Protein AF-A0A022PRY4-F1 (afdb_monomer)

Secondary structure (DSSP, 8-state):
----PPP----------THHHHHHHHHHHHHHHHHHH--PPP---SSPPP-TT----S-EEEEEEEEEEEESEEEEEESS-HHHHHHHTTT-SEEEEEEEEEEEEESS-TTS--EEEEEEEETTSSSHHHHEEEEEEEESTTS-EEEEE---EEEETT-TTHHHHEEEEEEEE-----TT-EEEEEEEEEEEEEE--

Nearest PDB structures (foldseek):
  3j7n-assembly1_B  TM=5.227E-01  e=9.762E-07  Brome mosaic virus
  1cwp-assembly1_B  TM=5.227E-01  e=7.964E-06  Cowpea chlorotic mottle virus
  1za7-assembly1_B  TM=5.419E-01  e=1.540E-05  Cowpea chlorotic mottle virus
  5mm2-assembly1_C  TM=5.158E-01  e=4.533E-05  Drosophila melanogaster Nora virus
  1js9-assembly1_C  TM=4.318E-01  e=1.958E-05  Brome mosaic virus

InterPro domains:
  IPR028919 Viral movement protein [PF01107] (48-196)
  IPR051596 Caulimoviridae Movement [PTHR47599] (15-197)

Organism: Erythranthe guttata (NCBI:txid4155)

Structure (mmCIF, N/CA/C/O backbone):
data_AF-A0A022PRY4-F1
#
_entry.id   AF-A0A022PRY4-F1
#
loop_
_atom_site.group_PDB
_atom_site.id
_atom_site.type_symbol
_atom_site.label_atom_id
_atom_site.label_alt_id
_atom_site.label_comp_id
_atom_site.label_asym_id
_atom_site.label_entity_id
_atom_site.label_seq_id
_atom_site.pdbx_PDB_ins_code
_atom_site.Cartn_x
_atom_site.Cartn_y
_atom_site.Cartn_z
_atom_site.occupancy
_atom_site.B_iso_or_equiv
_atom_site.auth_seq_id
_atom_site.auth_comp_id
_atom_site.auth_asym_id
_atom_site.auth_atom_id
_atom_site.pdbx_PDB_model_num
ATOM 1 N N . MET A 1 1 ? 38.917 -10.276 -76.827 1.00 34.19 1 MET A N 1
ATOM 2 C CA . MET A 1 1 ? 38.718 -8.895 -76.343 1.00 34.19 1 MET A CA 1
ATOM 3 C C . MET A 1 1 ? 37.401 -8.381 -76.909 1.00 34.19 1 MET A C 1
ATOM 5 O O . MET A 1 1 ? 37.112 -8.727 -78.042 1.00 34.19 1 MET A O 1
ATOM 9 N N . GLU A 1 2 ? 36.657 -7.617 -76.097 1.00 33.03 2 GLU A N 1
ATOM 10 C CA . GLU A 1 2 ? 35.440 -6.821 -76.409 1.00 33.03 2 GLU A CA 1
ATOM 11 C C . GLU A 1 2 ? 34.135 -7.605 -76.673 1.00 33.03 2 GLU A C 1
ATOM 13 O O . GLU A 1 2 ? 33.994 -8.314 -77.658 1.00 33.03 2 GLU A O 1
ATOM 18 N N . ARG A 1 3 ? 33.220 -7.723 -75.691 1.00 32.34 3 ARG A N 1
ATOM 19 C CA . ARG A 1 3 ? 32.153 -6.772 -75.272 1.00 32.34 3 ARG A CA 1
ATOM 20 C C . ARG A 1 3 ? 31.280 -6.281 -76.434 1.00 32.34 3 ARG A C 1
ATOM 22 O O . ARG A 1 3 ? 31.752 -5.496 -77.231 1.00 32.34 3 ARG A O 1
ATOM 29 N N . ILE A 1 4 ? 29.983 -6.612 -76.395 1.00 34.97 4 ILE A N 1
ATOM 30 C CA . ILE A 1 4 ? 28.870 -5.640 -76.381 1.00 34.97 4 ILE A CA 1
ATOM 31 C C . ILE A 1 4 ? 27.654 -6.305 -75.718 1.00 34.97 4 ILE A C 1
ATOM 33 O O . ILE A 1 4 ? 27.017 -7.221 -76.233 1.00 34.97 4 ILE A O 1
ATOM 37 N N . SER A 1 5 ? 27.372 -5.813 -74.519 1.00 33.38 5 SER A N 1
ATOM 38 C CA . SER A 1 5 ? 26.158 -5.983 -73.734 1.00 33.38 5 SER A CA 1
ATOM 39 C C . SER A 1 5 ? 25.005 -5.193 -74.357 1.00 33.38 5 SER A C 1
ATOM 41 O O . SER A 1 5 ? 25.147 -3.988 -74.567 1.00 33.38 5 SER A O 1
ATOM 43 N N . ARG A 1 6 ? 23.843 -5.820 -74.578 1.00 33.53 6 ARG A N 1
ATOM 44 C CA . ARG A 1 6 ? 22.580 -5.091 -74.774 1.00 33.53 6 ARG A CA 1
ATOM 45 C C . ARG A 1 6 ? 21.792 -5.083 -73.470 1.00 33.53 6 ARG A C 1
ATOM 47 O O . ARG A 1 6 ? 21.452 -6.120 -72.912 1.00 33.53 6 ARG A O 1
ATOM 54 N N . SER A 1 7 ? 21.582 -3.867 -72.989 1.00 34.69 7 SER A N 1
ATOM 55 C CA . SER A 1 7 ? 20.901 -3.487 -71.763 1.00 34.69 7 SER A CA 1
ATOM 56 C C . SER A 1 7 ? 19.412 -3.830 -71.798 1.00 34.69 7 SER A C 1
ATOM 58 O O . SER A 1 7 ? 18.682 -3.311 -72.642 1.00 34.69 7 SER A O 1
ATOM 60 N N . LEU A 1 8 ? 18.943 -4.598 -70.817 1.00 33.91 8 LEU A N 1
ATOM 61 C CA . LEU A 1 8 ? 17.550 -4.546 -70.377 1.00 33.91 8 LEU A CA 1
ATOM 62 C C . LEU A 1 8 ? 17.483 -3.591 -69.188 1.00 33.91 8 LEU A C 1
ATOM 64 O O . LEU A 1 8 ? 17.749 -3.948 -68.042 1.00 33.91 8 LEU A O 1
ATOM 68 N N . SER A 1 9 ? 17.173 -2.334 -69.483 1.00 39.12 9 SER A N 1
ATOM 69 C CA . SER A 1 9 ? 16.788 -1.358 -68.477 1.00 39.12 9 SER A CA 1
ATOM 70 C C . SER A 1 9 ? 15.349 -1.631 -68.050 1.00 39.12 9 SER A C 1
ATOM 72 O O . SER A 1 9 ? 14.421 -1.156 -68.692 1.00 39.12 9 SER A O 1
ATOM 74 N N . ASN A 1 10 ? 15.163 -2.339 -66.940 1.00 32.88 10 ASN A N 1
ATOM 75 C CA . ASN A 1 10 ? 13.966 -2.183 -66.121 1.00 32.88 10 ASN A CA 1
ATOM 76 C C . ASN A 1 10 ? 14.411 -1.864 -64.697 1.00 32.88 10 ASN A C 1
ATOM 78 O O . ASN A 1 10 ? 14.698 -2.738 -63.883 1.00 32.88 10 ASN A O 1
ATOM 82 N N . ARG A 1 11 ? 14.506 -0.557 -64.422 1.00 31.98 11 ARG A N 1
ATOM 83 C CA . ARG A 1 11 ? 14.599 -0.016 -63.066 1.00 31.98 11 ARG A CA 1
ATOM 84 C C . ARG A 1 11 ? 13.273 -0.303 -62.364 1.00 31.98 11 ARG A C 1
ATOM 86 O O . ARG A 1 11 ? 12.367 0.523 -62.390 1.00 31.98 11 ARG A O 1
ATOM 93 N N . TYR A 1 12 ? 13.184 -1.448 -61.698 1.00 30.05 12 TYR A N 1
ATOM 94 C CA . TYR A 1 12 ? 12.312 -1.573 -60.540 1.00 30.05 12 TYR A CA 1
ATOM 95 C C . TYR A 1 12 ? 12.866 -0.632 -59.468 1.00 30.05 12 TYR A C 1
ATOM 97 O O . TYR A 1 12 ? 13.790 -0.969 -58.731 1.00 30.05 12 TYR A O 1
ATOM 105 N N . LYS A 1 13 ? 12.340 0.597 -59.417 1.00 32.78 13 LYS A N 1
ATOM 106 C CA . LYS A 1 13 ? 12.413 1.407 -58.202 1.00 32.78 13 LYS A CA 1
ATOM 107 C C . LYS A 1 13 ? 11.575 0.671 -57.164 1.00 32.78 13 LYS A C 1
ATOM 109 O O . LYS A 1 13 ? 10.355 0.799 -57.143 1.00 32.78 13 LYS A O 1
ATOM 114 N N . ALA A 1 14 ? 12.235 -0.132 -56.339 1.00 35.38 14 ALA A N 1
ATOM 115 C CA . ALA A 1 14 ? 11.672 -0.540 -55.070 1.00 35.38 14 ALA A CA 1
ATOM 116 C C . ALA A 1 14 ? 11.430 0.746 -54.272 1.00 35.38 14 ALA A C 1
ATOM 118 O O . ALA A 1 14 ? 12.365 1.360 -53.760 1.00 35.38 14 ALA A O 1
ATOM 119 N N . ASN A 1 15 ? 10.173 1.185 -54.218 1.00 37.53 15 ASN A N 1
ATOM 120 C CA . ASN A 1 15 ? 9.715 2.085 -53.175 1.00 37.53 15 ASN A CA 1
ATOM 121 C C . ASN A 1 15 ? 9.838 1.300 -51.867 1.00 37.53 15 ASN A C 1
ATOM 123 O O . ASN A 1 15 ? 8.897 0.626 -51.453 1.00 37.53 15 ASN A O 1
ATOM 127 N N . HIS A 1 16 ? 11.027 1.325 -51.262 1.00 40.22 16 HIS A N 1
ATOM 128 C CA . HIS A 1 16 ? 11.218 0.859 -49.900 1.00 40.22 16 HIS A CA 1
ATOM 129 C C . HIS A 1 16 ? 10.391 1.785 -49.016 1.00 40.22 16 HIS A C 1
ATOM 131 O O . HIS A 1 16 ? 10.710 2.947 -48.783 1.00 40.22 16 HIS A O 1
ATOM 137 N N . THR A 1 17 ? 9.231 1.272 -48.646 1.00 44.53 17 THR A N 1
ATOM 138 C CA . THR A 1 17 ? 8.220 1.942 -47.855 1.00 44.53 17 THR A CA 1
ATOM 139 C C . THR A 1 17 ? 8.790 2.329 -46.493 1.00 44.53 17 THR A C 1
ATOM 141 O O . THR A 1 17 ? 9.170 1.441 -45.731 1.00 44.53 17 THR A O 1
ATOM 144 N N . ASN A 1 18 ? 8.679 3.608 -46.122 1.00 51.81 18 ASN A N 1
ATOM 145 C CA 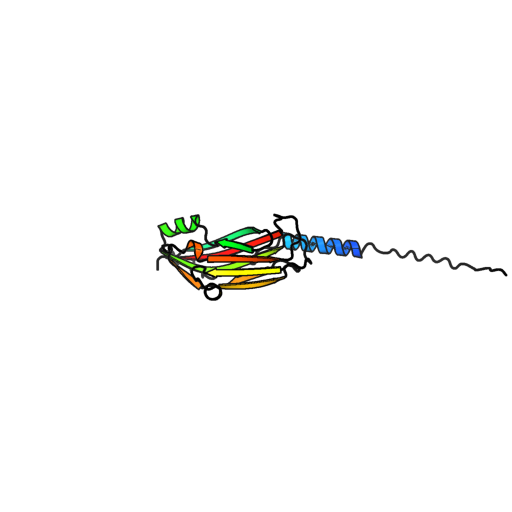. ASN A 1 18 ? 8.700 4.118 -44.735 1.00 51.81 18 ASN A CA 1
ATOM 146 C C . ASN A 1 18 ? 7.557 3.538 -43.859 1.00 51.81 18 ASN A C 1
ATOM 148 O O . ASN A 1 18 ? 7.153 4.122 -42.858 1.00 51.81 18 ASN A O 1
ATOM 152 N N . SER A 1 19 ? 6.980 2.392 -44.233 1.00 54.41 19 SER A N 1
ATOM 153 C CA . SER A 1 19 ? 5.846 1.788 -43.540 1.00 54.41 19 SER A CA 1
ATOM 154 C 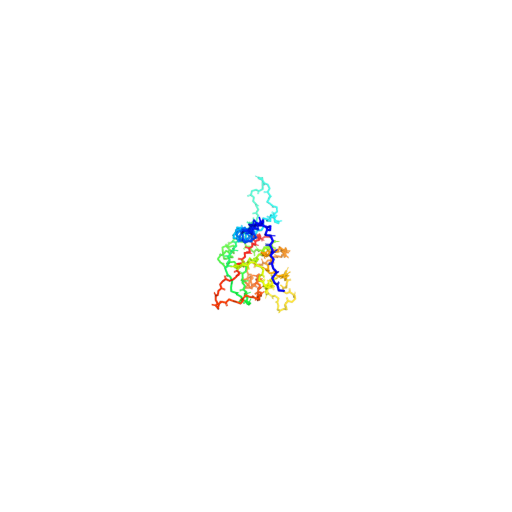C . SER A 1 19 ? 6.242 1.214 -42.184 1.00 54.41 19 SER A C 1
ATOM 156 O O . SER A 1 19 ? 5.395 1.216 -41.299 1.00 54.41 19 SER A O 1
ATOM 158 N N . SER A 1 20 ? 7.452 0.677 -42.027 1.00 55.31 20 SER A N 1
ATOM 159 C CA . SER A 1 20 ? 7.906 0.054 -40.777 1.00 55.31 20 SER A CA 1
ATOM 160 C C . SER A 1 20 ? 8.169 1.102 -39.702 1.00 55.31 20 SER A C 1
ATOM 162 O O . SER A 1 20 ? 7.577 1.012 -38.633 1.00 55.31 20 SER A O 1
ATOM 164 N N . SER A 1 21 ? 8.929 2.153 -40.023 1.00 60.56 21 SER A N 1
ATOM 165 C CA . SER A 1 21 ? 9.187 3.262 -39.095 1.00 60.56 21 SER A CA 1
ATOM 166 C C . SER A 1 21 ? 7.898 3.965 -38.666 1.00 60.56 21 SER A C 1
ATOM 168 O O . SER A 1 21 ? 7.702 4.215 -37.484 1.00 60.56 21 SER A O 1
ATOM 170 N N . ASN A 1 22 ? 6.964 4.201 -39.595 1.00 64.94 22 ASN A N 1
ATOM 171 C CA . ASN A 1 22 ? 5.673 4.799 -39.245 1.00 64.94 22 ASN A CA 1
ATOM 172 C C . ASN A 1 22 ? 4.821 3.871 -38.362 1.00 64.94 22 ASN A C 1
ATOM 174 O O . ASN A 1 22 ? 4.145 4.349 -37.461 1.00 64.94 22 ASN A O 1
ATOM 178 N N . LYS A 1 23 ? 4.851 2.549 -38.586 1.00 64.50 23 LYS A N 1
ATOM 179 C CA . LYS A 1 23 ? 4.126 1.580 -37.745 1.00 64.50 23 LYS A CA 1
ATOM 180 C C . LYS A 1 23 ? 4.695 1.516 -36.329 1.00 64.50 23 LYS A C 1
ATOM 182 O O . LYS A 1 23 ? 3.915 1.510 -35.386 1.00 64.50 23 LYS A O 1
ATOM 187 N N . GLU A 1 24 ? 6.018 1.490 -36.180 1.00 66.31 24 GLU A N 1
ATOM 188 C CA . GLU A 1 24 ? 6.683 1.493 -34.869 1.00 66.31 24 GLU A CA 1
ATOM 189 C C . GLU A 1 24 ? 6.362 2.765 -34.076 1.00 66.31 24 GLU A C 1
ATOM 191 O O . GLU A 1 24 ? 5.973 2.662 -32.914 1.00 66.31 24 GLU A O 1
ATOM 196 N N . ILE A 1 25 ? 6.421 3.937 -34.721 1.00 68.31 25 ILE A N 1
ATOM 197 C CA . ILE A 1 25 ? 6.070 5.228 -34.106 1.00 68.31 25 ILE A CA 1
ATOM 198 C C . ILE A 1 25 ? 4.609 5.227 -33.627 1.00 68.31 25 ILE A C 1
ATOM 200 O O . ILE A 1 25 ? 4.345 5.514 -32.461 1.00 68.31 25 ILE A O 1
ATOM 204 N N . ILE A 1 26 ? 3.665 4.807 -34.477 1.00 65.00 26 ILE A N 1
ATOM 205 C CA . ILE A 1 26 ? 2.236 4.742 -34.124 1.00 65.00 26 ILE A CA 1
ATOM 206 C C . ILE A 1 26 ? 1.986 3.769 -32.958 1.00 65.00 26 ILE A C 1
ATOM 208 O O . ILE A 1 26 ? 1.164 4.040 -32.085 1.00 65.00 26 ILE A O 1
ATOM 212 N N . ILE A 1 27 ? 2.682 2.626 -32.922 1.00 65.19 27 ILE A N 1
ATOM 213 C CA . ILE A 1 27 ? 2.568 1.662 -31.818 1.00 65.19 27 ILE A CA 1
ATOM 214 C C . ILE A 1 27 ? 3.100 2.277 -30.520 1.00 65.19 27 ILE A C 1
ATOM 216 O O . ILE A 1 27 ? 2.420 2.180 -29.500 1.00 65.19 27 ILE A O 1
ATOM 220 N N . SER A 1 28 ? 4.260 2.943 -30.553 1.00 66.69 28 SER A N 1
ATOM 221 C CA . SER A 1 28 ? 4.807 3.613 -29.368 1.00 66.69 28 SER A CA 1
ATOM 222 C C . SER A 1 28 ? 3.896 4.723 -28.847 1.00 66.69 28 SER A C 1
ATOM 224 O O . SER A 1 28 ? 3.587 4.736 -27.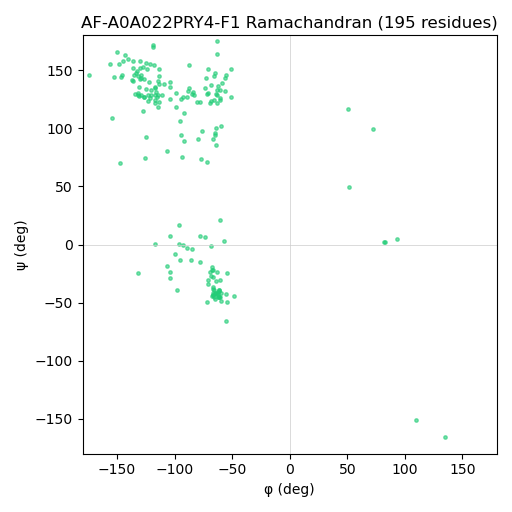660 1.00 66.69 28 SER A O 1
ATOM 226 N N . GLU A 1 29 ? 3.362 5.575 -29.725 1.00 64.88 29 GLU A N 1
ATOM 227 C CA . GLU A 1 29 ? 2.435 6.643 -29.336 1.00 64.88 29 GLU A CA 1
ATOM 228 C C . GLU A 1 29 ? 1.150 6.079 -28.712 1.00 64.88 29 GLU A C 1
ATOM 230 O O . GLU A 1 29 ? 0.655 6.590 -27.707 1.00 64.88 29 GLU A O 1
ATOM 235 N N . ASN A 1 30 ? 0.610 4.987 -29.262 1.00 67.44 30 ASN A N 1
ATOM 236 C CA . ASN A 1 30 ? -0.568 4.325 -28.701 1.00 67.44 30 ASN A CA 1
ATOM 237 C C . ASN A 1 30 ? -0.290 3.688 -27.331 1.00 67.44 30 ASN A C 1
ATOM 239 O O . ASN A 1 30 ? -1.149 3.740 -26.445 1.00 67.44 30 ASN A O 1
ATOM 243 N N . ILE A 1 31 ? 0.894 3.101 -27.140 1.00 70.94 31 ILE A N 1
ATOM 244 C CA . ILE A 1 31 ? 1.330 2.538 -25.857 1.00 70.94 31 ILE A CA 1
ATOM 245 C C . ILE A 1 31 ? 1.470 3.646 -24.810 1.00 70.94 31 ILE A C 1
ATOM 247 O O . ILE A 1 31 ? 0.918 3.518 -23.716 1.00 70.94 31 ILE A O 1
ATOM 251 N N . ASP A 1 32 ? 2.127 4.751 -25.160 1.00 73.88 32 ASP A N 1
ATOM 252 C CA . ASP A 1 32 ? 2.337 5.888 -24.263 1.00 73.88 32 ASP A CA 1
ATOM 253 C C . ASP A 1 32 ? 1.000 6.533 -23.868 1.00 73.88 32 ASP A C 1
ATOM 255 O O . ASP A 1 32 ? 0.744 6.775 -22.686 1.00 73.88 32 ASP A O 1
ATOM 259 N N . ASN A 1 33 ? 0.080 6.696 -24.826 1.00 74.56 33 ASN A N 1
ATOM 260 C CA . ASN A 1 33 ? -1.284 7.161 -24.560 1.00 74.56 33 ASN A CA 1
ATOM 261 C C . ASN A 1 33 ? -2.055 6.205 -23.634 1.00 74.56 33 ASN A C 1
ATOM 263 O O . ASN A 1 33 ? -2.792 6.649 -22.749 1.00 74.56 33 ASN A O 1
ATOM 267 N N . THR A 1 34 ? -1.898 4.891 -23.810 1.00 76.00 34 THR A N 1
ATOM 268 C CA . THR A 1 34 ? -2.546 3.885 -22.953 1.00 76.00 34 THR A CA 1
ATOM 269 C C . THR A 1 34 ? -1.992 3.942 -21.530 1.00 76.00 34 THR A C 1
ATOM 271 O O . THR A 1 34 ? -2.756 3.937 -20.565 1.00 76.00 34 THR A O 1
ATOM 274 N N . LEU A 1 35 ? -0.672 4.067 -21.388 1.00 82.00 35 LEU A N 1
ATOM 275 C CA . LEU A 1 35 ? 0.013 4.187 -20.105 1.00 82.00 35 LEU A CA 1
ATOM 276 C C . LEU A 1 35 ? -0.376 5.479 -19.376 1.00 82.00 35 LEU A C 1
ATOM 278 O O . LEU A 1 35 ? -0.637 5.472 -18.169 1.00 82.00 35 LEU A O 1
ATOM 282 N N . GLN A 1 36 ? -0.469 6.596 -20.098 1.00 81.31 36 GLN A N 1
ATOM 283 C CA . GLN A 1 36 ? -0.857 7.884 -19.533 1.00 81.31 36 GLN A CA 1
ATOM 284 C C . GLN A 1 36 ? -2.293 7.856 -18.999 1.00 81.31 36 GLN A C 1
ATOM 286 O O . GLN A 1 36 ? -2.530 8.318 -17.882 1.00 81.31 36 GLN A O 1
ATOM 291 N N . ASN A 1 37 ? -3.213 7.234 -19.742 1.00 86.00 37 ASN A N 1
ATOM 292 C CA . ASN A 1 37 ? -4.629 7.125 -19.387 1.00 86.00 37 ASN A CA 1
ATOM 293 C C . ASN A 1 37 ? -4.962 5.952 -18.453 1.00 86.00 37 ASN A C 1
ATOM 295 O O . ASN A 1 37 ? -6.117 5.816 -18.040 1.00 86.00 37 ASN A O 1
ATOM 299 N N . TRP A 1 38 ? -3.982 5.109 -18.113 1.00 90.25 38 TRP A N 1
ATOM 300 C CA . TRP A 1 38 ? -4.201 3.976 -17.223 1.00 90.25 38 TRP A CA 1
ATOM 301 C C . TRP A 1 38 ? -4.678 4.440 -15.844 1.00 90.25 38 TRP A C 1
ATOM 303 O O . TRP A 1 38 ? -4.101 5.343 -15.231 1.00 90.25 38 TRP A O 1
ATOM 313 N N . LYS A 1 39 ? -5.725 3.781 -15.346 1.00 90.00 39 LYS A N 1
ATOM 314 C CA . LYS A 1 39 ? -6.305 4.003 -14.022 1.00 90.00 39 LYS A CA 1
ATOM 315 C C . LYS A 1 39 ? -6.404 2.682 -13.285 1.00 90.00 39 LYS A C 1
ATOM 317 O O . LYS A 1 39 ? -6.591 1.633 -13.901 1.00 90.00 39 LYS A O 1
ATOM 322 N N . LEU A 1 40 ? -6.361 2.762 -11.960 1.00 90.94 40 LEU A N 1
ATOM 323 C CA . LEU A 1 40 ? -6.584 1.600 -11.117 1.00 90.94 40 LEU A CA 1
ATOM 324 C C . LEU A 1 40 ? -7.999 1.043 -11.372 1.00 90.94 40 LEU A C 1
ATOM 326 O O . LEU A 1 40 ? -8.974 1.798 -11.239 1.00 90.94 40 LEU A O 1
ATOM 330 N N . PRO A 1 41 ? -8.142 -0.249 -11.724 1.00 90.56 41 PRO A N 1
ATOM 331 C CA . PRO A 1 41 ? -9.437 -0.812 -12.088 1.00 90.56 41 PRO A CA 1
ATOM 332 C C . PRO A 1 41 ? -10.508 -0.611 -11.016 1.00 90.56 41 PRO A C 1
ATOM 334 O O . PRO A 1 41 ? -10.235 -0.610 -9.811 1.00 90.56 41 PRO A O 1
ATOM 337 N N . SER A 1 42 ? -11.753 -0.423 -11.453 1.00 84.38 42 SER A N 1
ATOM 338 C CA . SER A 1 42 ? -12.891 -0.289 -10.545 1.00 84.38 42 SER A CA 1
ATOM 339 C C . SER A 1 42 ? -13.093 -1.583 -9.761 1.00 84.38 42 SER A C 1
ATOM 341 O O . SER A 1 42 ? -13.193 -2.656 -10.355 1.00 84.38 42 SER A O 1
ATOM 343 N N . SER A 1 43 ? -13.201 -1.482 -8.441 1.00 74.69 43 SER A N 1
ATOM 344 C CA . SER A 1 43 ? -13.601 -2.591 -7.577 1.00 74.69 43 SER A CA 1
ATOM 345 C C . SER A 1 43 ? -15.040 -2.419 -7.119 1.00 74.69 43 SER A C 1
ATOM 347 O O . SER A 1 43 ? -15.479 -1.320 -6.773 1.00 74.69 43 SER A O 1
ATOM 349 N N . SER A 1 44 ? -15.785 -3.524 -7.085 1.00 72.44 44 SER A N 1
ATOM 350 C CA . SER A 1 44 ? -17.037 -3.572 -6.339 1.00 72.44 44 SER A CA 1
ATOM 351 C C . SER A 1 44 ? -16.737 -3.364 -4.856 1.00 72.44 44 SER A C 1
ATOM 353 O O . SER A 1 44 ? -15.838 -4.007 -4.313 1.00 72.44 44 SER A O 1
ATOM 355 N N . SER A 1 45 ? -17.500 -2.489 -4.202 1.00 73.56 45 SER A N 1
ATOM 356 C CA . SER A 1 45 ? -17.410 -2.279 -2.756 1.00 73.56 45 SER A CA 1
ATOM 357 C C . SER A 1 45 ? -17.504 -3.613 -2.008 1.00 73.56 45 SER A C 1
ATOM 359 O O . SER A 1 45 ? -18.472 -4.350 -2.191 1.00 73.56 45 SER A O 1
ATOM 361 N N . VAL A 1 46 ? -16.541 -3.899 -1.127 1.00 80.81 46 VAL A N 1
ATOM 362 C CA . VAL A 1 46 ? -16.571 -5.107 -0.276 1.00 80.81 46 VAL A CA 1
ATOM 363 C C . VAL A 1 46 ? -17.695 -5.023 0.752 1.00 80.81 46 VAL A C 1
ATOM 365 O O . VAL A 1 46 ? -18.261 -6.028 1.179 1.00 80.81 46 VAL A O 1
ATOM 368 N N . TYR A 1 47 ? -18.074 -3.803 1.120 1.00 77.12 47 TYR A N 1
ATOM 369 C CA . TYR A 1 47 ? -19.221 -3.558 1.974 1.00 77.12 47 TYR A CA 1
ATOM 370 C C . TYR A 1 47 ? -20.478 -3.395 1.127 1.00 77.12 47 TYR A C 1
ATOM 372 O O . TYR A 1 47 ? -20.537 -2.542 0.237 1.00 77.12 47 TYR A O 1
ATOM 380 N N . LYS A 1 48 ? -21.519 -4.164 1.440 1.00 70.44 48 LYS A N 1
ATOM 381 C CA . LYS A 1 48 ? -22.846 -3.921 0.876 1.00 70.44 48 LYS A CA 1
ATOM 382 C C . LYS A 1 48 ? -23.390 -2.623 1.473 1.00 70.44 48 LYS A C 1
ATOM 384 O O . LYS A 1 48 ? -23.488 -2.499 2.695 1.00 70.44 48 LYS A O 1
ATOM 389 N N . GLN A 1 49 ? -23.720 -1.655 0.621 1.00 60.81 49 GLN A N 1
ATOM 390 C CA . GLN A 1 49 ? -24.557 -0.541 1.052 1.00 60.81 49 GLN A CA 1
ATOM 391 C C . GLN A 1 49 ? -25.949 -1.104 1.325 1.00 60.81 49 GLN A C 1
ATOM 393 O O . GLN A 1 49 ? -26.536 -1.777 0.477 1.00 60.81 49 GLN A O 1
ATOM 398 N N . LYS A 1 50 ? -26.435 -0.891 2.543 1.00 55.66 50 LYS A N 1
ATOM 399 C CA . LYS A 1 50 ? -27.807 -1.212 2.913 1.00 55.66 50 LYS A CA 1
ATOM 400 C C . LYS A 1 50 ? -28.746 -0.261 2.160 1.00 55.66 50 LYS A C 1
ATOM 402 O O . LYS A 1 50 ? -28.410 0.906 1.975 1.00 55.66 50 LYS A O 1
ATOM 407 N N . GLY A 1 51 ? -29.851 -0.793 1.632 1.00 50.66 51 GLY A N 1
ATOM 408 C CA . GLY A 1 51 ? -30.760 -0.070 0.736 1.00 50.66 51 GLY A CA 1
ATOM 409 C C . GLY A 1 51 ? -31.432 1.145 1.387 1.00 50.66 51 GLY A C 1
ATOM 410 O O . GLY A 1 51 ? -31.304 1.374 2.588 1.00 50.66 51 GLY A O 1
ATOM 411 N N . THR A 1 52 ? -32.198 1.894 0.590 1.00 51.44 52 THR A N 1
ATOM 412 C CA . THR A 1 52 ? -32.796 3.219 0.871 1.00 51.44 52 THR A CA 1
ATOM 413 C C . THR A 1 52 ? -33.707 3.318 2.113 1.00 51.44 52 THR A C 1
ATOM 415 O O . THR A 1 52 ? -34.265 4.378 2.365 1.00 51.44 52 THR A O 1
ATOM 418 N N . PHE A 1 53 ? -33.865 2.249 2.900 1.00 49.16 53 PHE A N 1
ATOM 419 C CA . PHE A 1 53 ? -34.731 2.184 4.083 1.00 49.16 53 PHE A CA 1
ATOM 420 C C . PHE A 1 53 ? -33.998 1.930 5.417 1.00 49.16 53 PHE A C 1
ATOM 422 O O . PHE A 1 53 ? -34.651 1.901 6.456 1.00 49.16 53 PHE A O 1
ATOM 429 N N . GLU A 1 54 ? -32.667 1.800 5.451 1.00 48.00 54 GLU A N 1
ATOM 430 C CA . GLU A 1 54 ? -31.911 1.619 6.707 1.00 48.00 54 GLU A CA 1
ATOM 431 C C . GLU A 1 54 ? -31.139 2.896 7.083 1.00 48.00 54 GLU A C 1
ATOM 433 O O . GLU A 1 54 ? -29.945 3.038 6.833 1.00 48.00 54 GLU A O 1
ATOM 438 N N . PHE A 1 55 ? -31.846 3.855 7.688 1.00 49.19 55 PHE A N 1
ATOM 439 C CA . PHE A 1 55 ? -31.364 5.223 7.931 1.00 49.19 55 PHE A CA 1
ATOM 440 C C . PHE A 1 55 ? -30.387 5.420 9.107 1.00 49.19 55 PHE A C 1
ATOM 442 O O . PHE A 1 55 ? -30.035 6.559 9.411 1.00 49.19 55 PHE A O 1
ATOM 449 N N . THR A 1 56 ? -29.891 4.370 9.765 1.00 55.06 56 THR A N 1
ATOM 450 C CA . THR A 1 56 ? -28.944 4.526 10.887 1.00 55.06 56 THR A CA 1
ATOM 451 C C . THR A 1 56 ? -27.950 3.367 10.969 1.00 55.06 56 THR A C 1
ATOM 453 O O . THR A 1 56 ? -28.021 2.547 11.884 1.00 55.06 56 THR A O 1
ATOM 456 N N . SER A 1 57 ? -27.007 3.261 10.027 1.00 59.69 57 SER A N 1
ATOM 457 C CA . SER A 1 57 ? -25.839 2.408 10.269 1.00 59.69 57 SER A CA 1
ATOM 458 C C . SER A 1 57 ? -24.940 3.064 11.323 1.00 59.69 57 SER A C 1
ATOM 460 O O . SER A 1 57 ? -24.584 4.239 11.226 1.00 59.69 57 SER A O 1
ATOM 462 N N . ASP A 1 58 ? -24.544 2.294 12.332 1.00 77.44 58 ASP A N 1
ATOM 463 C CA . ASP A 1 58 ? -23.547 2.661 13.347 1.00 77.44 58 ASP A CA 1
ATOM 464 C C . ASP A 1 58 ? -22.125 2.773 12.766 1.00 77.44 58 ASP A C 1
ATOM 466 O O . ASP A 1 58 ? -21.181 3.136 13.472 1.00 77.44 58 ASP A O 1
ATOM 470 N N . TYR A 1 59 ? -21.986 2.497 11.466 1.00 82.44 59 TYR A N 1
ATOM 471 C CA . TYR A 1 59 ? -20.749 2.562 10.715 1.00 82.44 59 TYR A CA 1
ATOM 472 C C . TYR A 1 59 ? -20.829 3.471 9.482 1.00 82.44 59 TYR A C 1
ATOM 474 O O . TYR A 1 59 ? -21.896 3.684 8.901 1.00 82.44 59 TYR A O 1
ATOM 482 N N . ILE A 1 60 ? -19.667 3.969 9.051 1.00 88.62 60 ILE A N 1
ATOM 483 C CA . ILE A 1 60 ? -19.479 4.682 7.779 1.00 88.62 60 ILE A CA 1
ATOM 484 C C . ILE A 1 60 ? -18.453 3.932 6.937 1.00 88.62 60 ILE A C 1
ATOM 486 O O . ILE A 1 60 ? -17.376 3.599 7.427 1.00 88.62 60 ILE A O 1
ATOM 490 N N . ILE A 1 61 ? -18.766 3.717 5.658 1.00 89.75 61 ILE A N 1
ATOM 491 C CA . ILE A 1 61 ? -17.821 3.198 4.665 1.00 89.75 61 ILE A CA 1
ATOM 492 C C . ILE A 1 61 ? -17.071 4.377 4.042 1.00 89.75 61 ILE A C 1
ATOM 494 O O . ILE A 1 61 ? -17.679 5.368 3.632 1.00 89.75 61 ILE A O 1
ATOM 498 N N . LYS A 1 62 ? -15.749 4.267 3.954 1.00 90.75 62 LYS A N 1
ATOM 499 C CA . LYS A 1 62 ? -14.875 5.234 3.296 1.00 90.75 62 LYS A CA 1
ATOM 500 C C . LYS A 1 62 ? -13.998 4.533 2.270 1.00 90.75 62 LYS A C 1
ATOM 502 O O . LYS A 1 62 ? -13.502 3.433 2.510 1.00 90.75 62 LYS A O 1
ATOM 507 N N . THR A 1 63 ? -13.790 5.229 1.161 1.00 92.06 63 THR A N 1
ATOM 508 C CA . THR A 1 63 ? -12.822 4.875 0.129 1.00 92.06 63 THR A CA 1
ATOM 509 C C . THR A 1 63 ? -11.853 6.040 -0.007 1.00 92.06 63 THR A C 1
ATOM 511 O O . THR A 1 63 ? -12.294 7.176 -0.177 1.00 92.06 63 THR A O 1
ATOM 514 N N . VAL A 1 64 ? -10.558 5.764 0.103 1.00 92.31 64 VAL A N 1
ATOM 515 C CA . VAL A 1 64 ? -9.475 6.728 -0.136 1.00 92.31 64 VAL A CA 1
ATOM 516 C C . VAL A 1 64 ? -8.677 6.216 -1.320 1.00 92.31 64 VAL A C 1
ATOM 518 O O . VAL A 1 64 ? -8.337 5.036 -1.343 1.00 92.31 64 VAL A O 1
ATOM 521 N N . GLU A 1 65 ? -8.414 7.080 -2.294 1.00 94.62 65 GLU A N 1
ATOM 522 C CA . GLU A 1 65 ? -7.569 6.787 -3.447 1.00 94.62 65 GLU A CA 1
ATOM 523 C C . GLU A 1 65 ? -6.536 7.899 -3.586 1.00 94.62 65 GLU A C 1
ATOM 525 O O . GLU A 1 65 ? -6.897 9.076 -3.577 1.00 94.62 65 GLU A O 1
ATOM 530 N N . GLU A 1 66 ? -5.268 7.523 -3.693 1.00 93.62 66 GLU A N 1
ATOM 531 C CA . GLU A 1 66 ? -4.161 8.459 -3.858 1.00 93.62 66 GLU A CA 1
ATOM 532 C C . GLU A 1 66 ? -3.199 7.954 -4.931 1.00 93.62 66 GLU A C 1
ATOM 534 O O . GLU A 1 66 ? -3.061 6.748 -5.161 1.00 93.62 66 GLU A O 1
ATOM 539 N N . ALA A 1 67 ? -2.528 8.903 -5.577 1.00 94.00 67 ALA A N 1
ATOM 540 C CA . ALA A 1 67 ? -1.482 8.654 -6.548 1.00 94.00 67 ALA A CA 1
ATOM 541 C C . ALA A 1 67 ? -0.266 9.513 -6.204 1.00 94.00 67 ALA A C 1
ATOM 543 O O . ALA A 1 67 ? -0.417 10.697 -5.902 1.00 94.00 67 ALA A O 1
ATOM 544 N N . MET A 1 68 ? 0.927 8.929 -6.255 1.00 94.19 68 MET A N 1
ATOM 545 C CA . MET A 1 68 ? 2.170 9.644 -5.981 1.00 94.19 68 MET A CA 1
ATOM 546 C C . MET A 1 68 ? 3.328 9.105 -6.824 1.00 94.19 68 MET A C 1
ATOM 548 O O . MET A 1 68 ? 3.388 7.898 -7.083 1.00 94.19 68 MET A O 1
ATOM 552 N N . PRO A 1 69 ? 4.242 9.980 -7.262 1.00 95.06 69 PRO A N 1
ATOM 553 C CA . PRO A 1 69 ? 5.468 9.555 -7.911 1.00 95.06 69 PRO A CA 1
ATOM 554 C C . PRO A 1 69 ? 6.427 8.895 -6.914 1.00 95.06 69 PRO A C 1
ATOM 556 O O . PRO A 1 69 ? 6.433 9.218 -5.727 1.00 95.06 69 PRO A O 1
ATOM 559 N N . LEU A 1 70 ? 7.246 7.974 -7.414 1.00 94.25 70 LEU A N 1
ATOM 560 C CA . LEU A 1 70 ? 8.272 7.250 -6.678 1.00 94.25 70 LEU A CA 1
ATOM 561 C C . LEU A 1 70 ? 9.589 7.273 -7.449 1.00 94.25 70 LEU A C 1
ATOM 563 O O . LEU A 1 70 ? 9.609 7.150 -8.677 1.00 94.25 70 LEU A O 1
ATOM 567 N N . THR A 1 71 ? 10.682 7.345 -6.698 1.00 93.19 71 THR A N 1
ATOM 568 C CA . THR A 1 71 ? 12.026 7.063 -7.199 1.00 93.19 71 THR A CA 1
ATOM 569 C C . THR A 1 71 ? 12.337 5.572 -7.074 1.00 93.19 71 THR A C 1
ATOM 571 O O . THR A 1 71 ? 11.809 4.892 -6.186 1.00 93.19 71 THR A O 1
ATOM 574 N N . GLU A 1 72 ? 13.234 5.071 -7.922 1.00 92.50 72 GLU A N 1
ATOM 575 C CA . GLU A 1 72 ? 13.784 3.716 -7.822 1.00 92.50 72 GLU A CA 1
ATOM 576 C C . GLU A 1 72 ? 14.312 3.407 -6.409 1.00 92.50 72 GLU A C 1
ATOM 578 O O . GLU A 1 72 ? 14.764 4.291 -5.675 1.00 92.50 72 GLU A O 1
ATOM 583 N N . GLY A 1 73 ? 14.271 2.127 -6.040 1.00 94.00 73 GLY A N 1
ATOM 584 C CA . GLY A 1 73 ? 14.814 1.611 -4.794 1.00 94.00 73 GLY A CA 1
ATOM 585 C C . GLY A 1 73 ? 13.720 1.187 -3.825 1.00 94.00 73 GLY A C 1
ATOM 586 O O . GLY A 1 73 ? 12.641 0.745 -4.234 1.00 94.00 73 GLY A O 1
ATOM 587 N N . TYR A 1 74 ? 14.029 1.273 -2.530 1.00 96.06 74 TYR A N 1
ATOM 588 C CA . TYR A 1 74 ? 13.118 0.903 -1.451 1.00 96.06 74 TYR A CA 1
ATOM 589 C C . TYR A 1 74 ? 12.350 2.117 -0.937 1.00 96.06 74 TYR A C 1
ATOM 591 O O . TYR A 1 74 ? 12.944 3.087 -0.470 1.00 96.06 74 TYR A O 1
ATOM 599 N N . ASN A 1 75 ? 11.026 2.017 -0.945 1.00 95.44 75 ASN A N 1
ATOM 600 C CA . ASN A 1 75 ? 10.121 3.037 -0.449 1.00 95.44 75 ASN A CA 1
ATOM 601 C C . ASN A 1 75 ? 9.100 2.416 0.512 1.00 95.44 75 ASN A C 1
ATOM 603 O O . ASN A 1 75 ? 8.626 1.301 0.292 1.00 95.44 75 ASN A O 1
ATOM 607 N N . ALA A 1 76 ? 8.742 3.141 1.572 1.00 95.25 76 ALA A N 1
ATOM 608 C CA . ALA A 1 76 ? 7.790 2.688 2.581 1.00 95.25 76 ALA A CA 1
ATOM 609 C C . ALA A 1 76 ? 6.777 3.788 2.911 1.00 95.25 76 ALA A C 1
ATOM 611 O O . ALA A 1 76 ? 7.163 4.904 3.252 1.00 95.25 76 ALA A O 1
ATOM 612 N N . PHE A 1 77 ? 5.488 3.451 2.874 1.00 92.88 77 PHE A N 1
ATOM 613 C CA . PHE A 1 77 ? 4.389 4.399 3.057 1.00 92.88 77 PHE A CA 1
ATOM 614 C C . PHE A 1 77 ? 3.398 3.913 4.103 1.00 92.88 77 PHE A C 1
ATOM 616 O O . PHE A 1 77 ? 3.092 2.723 4.184 1.00 92.88 77 PHE A O 1
ATOM 623 N N . GLN A 1 78 ? 2.866 4.848 4.886 1.00 94.94 78 GLN A N 1
ATOM 624 C CA . GLN A 1 78 ? 1.704 4.599 5.732 1.00 94.94 78 GLN A CA 1
ATOM 625 C C . GLN A 1 78 ? 0.447 4.801 4.897 1.00 94.94 78 GLN A C 1
ATOM 627 O O . GLN A 1 78 ? 0.285 5.828 4.248 1.00 94.94 78 GLN A O 1
ATOM 632 N N . LEU A 1 79 ? -0.445 3.819 4.937 1.00 94.31 79 LEU A N 1
ATOM 633 C CA . LEU A 1 79 ? -1.677 3.827 4.154 1.00 94.31 79 LEU A CA 1
ATOM 634 C C . LEU A 1 79 ? -2.821 4.585 4.856 1.00 94.31 79 LEU A C 1
ATOM 636 O O . LEU A 1 79 ? -3.836 4.902 4.242 1.00 94.31 79 LEU A O 1
ATOM 640 N N . LEU A 1 80 ? -2.680 4.888 6.150 1.00 94.19 80 LEU A N 1
ATOM 641 C CA . LEU A 1 80 ? -3.672 5.642 6.916 1.00 94.19 80 LEU A CA 1
ATOM 64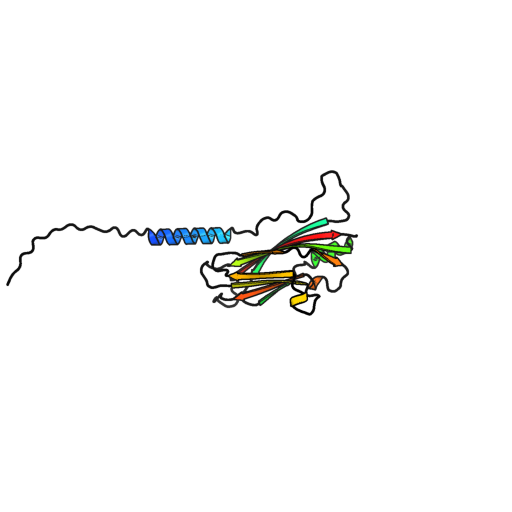2 C C . LEU A 1 80 ? -3.270 7.115 7.038 1.00 94.19 80 LEU A C 1
ATOM 644 O O . LEU A 1 80 ? -2.170 7.436 7.482 1.00 94.19 80 LEU A O 1
ATOM 648 N N . SER A 1 81 ? -4.201 8.020 6.733 1.00 92.62 81 SER A N 1
ATOM 649 C CA . SER A 1 81 ? -4.018 9.458 6.956 1.00 92.62 81 SER A CA 1
ATOM 650 C C . SER A 1 81 ? -4.276 9.825 8.416 1.00 92.62 81 SER A C 1
ATOM 652 O O . SER A 1 81 ? -5.382 9.633 8.929 1.00 92.62 81 SER A O 1
ATOM 654 N N . ARG A 1 82 ? -3.282 10.435 9.074 1.00 93.62 82 ARG A N 1
ATOM 655 C CA . ARG A 1 82 ? -3.405 10.911 10.462 1.00 93.62 82 ARG A CA 1
ATOM 656 C C . ARG A 1 82 ? -4.596 11.856 10.628 1.00 93.62 82 ARG A C 1
ATOM 658 O O . ARG A 1 82 ? -5.355 11.716 11.579 1.00 93.62 82 ARG A O 1
ATOM 665 N N . GLN A 1 83 ? -4.798 12.777 9.687 1.00 94.12 83 GLN A N 1
ATOM 666 C CA . GLN A 1 83 ? -5.900 13.737 9.742 1.00 94.12 83 GLN A CA 1
ATOM 667 C C . GLN A 1 83 ? -7.268 13.041 9.715 1.00 94.12 83 GLN A C 1
ATOM 669 O O . GLN A 1 83 ? -8.139 13.380 10.516 1.00 94.12 83 GLN A O 1
ATOM 674 N N . LEU A 1 84 ? -7.454 12.054 8.831 1.00 93.38 84 LEU A N 1
ATOM 675 C CA . LEU A 1 84 ? -8.709 11.302 8.748 1.00 93.38 84 LEU A CA 1
ATOM 676 C C . LEU A 1 84 ? -8.938 10.456 10.004 1.00 93.38 84 LEU A C 1
ATOM 678 O O . LEU A 1 84 ? -10.045 10.434 10.536 1.00 93.38 84 LEU A O 1
ATOM 682 N N . ILE A 1 85 ? -7.894 9.802 10.514 1.00 94.94 85 ILE A N 1
ATOM 683 C CA . ILE A 1 85 ? -7.976 9.003 11.742 1.00 94.94 85 ILE A CA 1
ATOM 684 C C . ILE A 1 85 ? -8.385 9.861 12.946 1.00 94.94 85 ILE A C 1
ATOM 686 O O . ILE A 1 85 ? -9.283 9.467 13.689 1.00 94.94 85 ILE A O 1
ATOM 690 N N . GLU A 1 86 ? -7.801 11.050 13.119 1.00 95.06 86 GLU A N 1
ATOM 691 C CA . GLU A 1 86 ? -8.183 11.961 14.208 1.00 95.06 86 GLU A CA 1
ATOM 692 C C . GLU A 1 86 ? -9.628 12.466 14.089 1.00 95.06 86 GLU A C 1
ATOM 694 O O . GLU A 1 86 ? -10.298 12.674 15.101 1.00 95.06 86 GLU A O 1
ATOM 699 N N . GLN A 1 87 ? -10.155 12.620 12.872 1.00 94.31 87 GLN A N 1
ATOM 700 C CA . GLN A 1 87 ? -11.575 12.925 12.677 1.00 94.31 87 GLN A CA 1
ATOM 701 C C . GLN A 1 87 ? -12.464 11.751 13.100 1.00 94.31 87 GLN A C 1
ATOM 703 O O . GLN A 1 87 ? -13.457 11.956 13.800 1.00 94.31 87 GLN A O 1
ATOM 708 N N . HIS A 1 88 ? -12.096 10.524 12.723 1.00 94.38 88 HIS A N 1
ATOM 709 C CA . HIS A 1 88 ? -12.869 9.322 13.048 1.00 94.38 88 HIS A CA 1
ATOM 710 C C . HIS A 1 88 ? -12.899 9.032 14.550 1.00 94.38 88 HIS A C 1
ATOM 712 O O . HIS A 1 88 ? -13.962 8.701 15.078 1.00 94.38 88 HIS A O 1
ATOM 718 N N . LYS A 1 89 ? -11.780 9.245 15.254 1.00 94.50 89 LYS A N 1
ATOM 719 C CA . LYS A 1 89 ? -11.653 9.082 16.716 1.00 94.50 89 LYS A CA 1
ATOM 720 C C . LYS A 1 89 ? -12.679 9.877 17.528 1.00 94.50 89 LYS A C 1
ATOM 722 O O . LYS A 1 89 ? -12.988 9.502 18.653 1.00 94.50 89 LYS A O 1
ATOM 727 N N . ARG A 1 90 ? -13.230 10.964 16.975 1.00 93.44 90 ARG A N 1
ATOM 728 C CA . ARG A 1 90 ? -14.236 11.795 17.663 1.00 93.44 90 ARG A CA 1
ATOM 729 C C . ARG A 1 90 ? -15.585 11.096 17.833 1.00 93.44 90 ARG A C 1
ATOM 731 O O . ARG A 1 90 ? -16.353 11.494 18.701 1.00 93.44 90 ARG A O 1
ATOM 738 N N . LYS A 1 91 ? -15.899 10.107 16.988 1.00 92.56 91 LYS A N 1
ATOM 739 C CA . LYS A 1 91 ? -17.227 9.469 16.939 1.00 92.56 91 LYS A CA 1
ATOM 740 C C . LYS A 1 91 ? -17.189 7.941 16.938 1.00 92.56 91 LYS A C 1
ATOM 742 O O . LYS A 1 91 ? -18.178 7.328 17.335 1.00 92.56 91 LYS A O 1
ATOM 747 N N . TYR A 1 92 ? -16.093 7.340 16.483 1.00 94.81 92 TYR A N 1
ATOM 748 C CA . TYR A 1 92 ? -15.969 5.901 16.273 1.00 94.81 92 TYR A CA 1
ATOM 749 C C . TYR A 1 92 ? -14.878 5.296 17.154 1.00 94.81 92 TYR A C 1
ATOM 751 O O . TYR A 1 92 ? -13.915 5.971 17.520 1.00 94.81 92 TYR A O 1
ATOM 759 N N . LYS A 1 93 ? -15.010 4.002 17.457 1.00 95.00 93 LYS A N 1
ATOM 760 C CA . LYS A 1 93 ? -14.044 3.243 18.267 1.00 95.00 93 LYS A CA 1
ATOM 761 C C . LYS A 1 93 ? -13.166 2.318 17.439 1.00 95.00 93 LYS A C 1
ATOM 763 O O . LYS A 1 93 ? -12.029 2.065 17.821 1.00 95.00 93 LYS A O 1
ATOM 768 N N . PHE A 1 94 ? -13.672 1.835 16.311 1.00 95.75 94 PHE A N 1
ATOM 769 C CA . PHE A 1 94 ? -13.022 0.805 15.516 1.00 95.75 94 PHE A CA 1
ATOM 770 C C . PHE A 1 94 ? -12.925 1.195 14.047 1.00 95.75 94 PHE A C 1
ATOM 772 O O . PHE A 1 94 ? -13.760 1.927 13.511 1.00 95.75 94 PHE A O 1
ATOM 779 N N . LEU A 1 95 ? -11.900 0.657 13.399 1.00 95.69 95 LEU A N 1
ATOM 780 C CA . LEU A 1 95 ? -11.608 0.777 11.983 1.00 95.69 95 LEU A CA 1
ATOM 781 C C . LEU A 1 95 ? -11.422 -0.630 11.420 1.00 95.69 95 LEU A C 1
ATOM 783 O O . LEU A 1 95 ? -10.471 -1.312 11.775 1.00 95.69 95 LEU A O 1
ATOM 787 N N . HIS A 1 96 ? -12.299 -1.064 10.529 1.00 95.19 96 HIS A N 1
ATOM 788 C CA . HIS A 1 96 ? -12.164 -2.345 9.849 1.00 95.19 96 HIS A CA 1
ATOM 789 C C . HIS A 1 96 ? -11.692 -2.134 8.411 1.00 95.19 96 HIS A C 1
ATOM 791 O O . HIS A 1 96 ? -12.317 -1.401 7.638 1.00 95.19 96 HIS A O 1
ATOM 797 N N . ILE A 1 97 ? -10.595 -2.798 8.053 1.00 95.50 97 ILE A N 1
ATOM 798 C CA . ILE A 1 97 ? -9.971 -2.729 6.733 1.00 95.50 97 ILE A CA 1
ATOM 799 C C . ILE A 1 97 ? -10.539 -3.849 5.863 1.00 95.50 97 ILE A C 1
ATOM 801 O O . ILE A 1 97 ? -10.328 -5.028 6.134 1.00 95.50 97 ILE A O 1
ATOM 805 N N . GLY A 1 98 ? -11.282 -3.475 4.820 1.00 93.88 98 GLY A N 1
ATOM 806 C CA . GLY A 1 98 ? -11.996 -4.435 3.972 1.00 93.88 98 GLY A CA 1
ATOM 807 C C . GLY A 1 98 ? -11.236 -4.773 2.700 1.00 93.88 98 GLY A C 1
ATOM 808 O O . GLY A 1 98 ? -11.217 -5.925 2.284 1.00 93.88 98 GLY A O 1
ATOM 809 N N . MET A 1 99 ? -10.598 -3.774 2.094 1.00 94.62 99 MET A N 1
ATOM 810 C CA . MET A 1 99 ? -9.877 -3.937 0.839 1.00 94.62 99 MET A CA 1
ATOM 811 C C . MET A 1 99 ? -8.749 -2.933 0.729 1.00 94.62 99 MET A C 1
ATOM 813 O O . MET A 1 99 ? -8.893 -1.770 1.115 1.00 94.62 99 MET A O 1
ATOM 817 N N . ILE A 1 100 ? -7.662 -3.388 0.123 1.00 95.75 100 ILE A N 1
ATOM 818 C CA . ILE A 1 100 ? -6.567 -2.549 -0.334 1.00 95.75 100 ILE A CA 1
ATOM 819 C C . ILE A 1 100 ? -6.270 -2.963 -1.766 1.00 95.75 100 ILE A C 1
ATOM 821 O O . ILE A 1 100 ? -6.108 -4.145 -2.062 1.00 95.75 100 ILE A O 1
ATOM 825 N N . GLN A 1 101 ? -6.218 -1.989 -2.657 1.00 96.12 101 GLN A N 1
ATOM 826 C CA . GLN A 1 101 ? -5.778 -2.162 -4.028 1.00 96.12 101 GLN A CA 1
ATOM 827 C C . GLN A 1 101 ? -4.538 -1.316 -4.233 1.00 96.12 101 GLN A C 1
ATOM 829 O O . GLN A 1 101 ? -4.509 -0.154 -3.827 1.00 96.12 101 GLN A O 1
ATOM 834 N N . VAL A 1 102 ? -3.529 -1.895 -4.863 1.00 96.81 102 VAL A N 1
ATOM 835 C CA . VAL A 1 102 ? -2.273 -1.210 -5.144 1.00 96.81 102 VAL A CA 1
ATOM 836 C C . VAL A 1 102 ? -1.928 -1.438 -6.598 1.00 96.81 102 VAL A C 1
ATOM 838 O O . VAL A 1 102 ? -1.969 -2.572 -7.071 1.00 96.81 102 VAL A O 1
ATOM 841 N N . GLY A 1 103 ? -1.605 -0.357 -7.291 1.00 96.31 103 GLY A N 1
ATOM 842 C CA . GLY A 1 103 ? -1.096 -0.345 -8.645 1.00 96.31 103 GLY A CA 1
ATOM 843 C C . GLY A 1 103 ? 0.252 0.355 -8.709 1.00 96.31 103 GLY A C 1
ATOM 844 O O . GLY A 1 103 ? 0.458 1.386 -8.069 1.00 96.31 103 GLY A O 1
ATOM 845 N N . LEU A 1 104 ? 1.155 -0.201 -9.507 1.00 96.25 104 LEU A N 1
ATOM 846 C CA . LEU A 1 104 ? 2.385 0.458 -9.915 1.00 96.25 104 LEU A CA 1
ATOM 847 C C . LEU A 1 104 ? 2.368 0.644 -11.417 1.00 96.25 104 LEU A C 1
ATOM 849 O O . LEU A 1 104 ? 2.158 -0.301 -12.173 1.00 96.25 104 LEU A O 1
ATOM 853 N N . LYS A 1 105 ? 2.621 1.875 -11.833 1.00 94.25 105 LYS A N 1
ATOM 854 C CA . LYS A 1 105 ? 2.694 2.275 -13.227 1.00 94.25 105 LYS A CA 1
ATOM 855 C C . LYS A 1 105 ? 4.113 2.763 -13.517 1.00 94.25 105 LYS A C 1
ATOM 857 O O . LYS A 1 105 ? 4.558 3.680 -12.828 1.00 94.25 105 LYS A O 1
ATOM 862 N N . PRO A 1 106 ? 4.833 2.204 -14.506 1.00 93.75 106 PRO A N 1
ATOM 863 C CA . PRO A 1 106 ? 6.082 2.812 -14.943 1.00 93.75 106 PRO A CA 1
ATOM 864 C C . PRO A 1 106 ? 5.789 4.212 -15.503 1.00 93.75 106 PRO A C 1
ATOM 866 O O . PRO A 1 106 ? 4.815 4.405 -16.230 1.00 93.75 106 PRO A O 1
ATOM 869 N N . ALA A 1 107 ? 6.611 5.196 -15.143 1.00 91.31 107 ALA A N 1
ATOM 870 C CA . ALA A 1 107 ? 6.587 6.545 -15.719 1.00 91.31 107 ALA A CA 1
ATOM 871 C C . ALA A 1 107 ? 7.631 6.701 -16.843 1.00 91.31 107 ALA A C 1
ATOM 873 O O . ALA A 1 107 ? 8.003 7.806 -17.228 1.00 91.31 107 ALA A O 1
ATOM 874 N N . THR A 1 108 ? 8.124 5.573 -17.349 1.00 87.94 108 THR A N 1
ATOM 875 C CA . THR A 1 108 ? 9.134 5.456 -18.398 1.00 87.94 108 THR A CA 1
ATOM 876 C C . THR A 1 108 ? 8.556 4.713 -19.600 1.00 87.94 108 THR A C 1
ATOM 878 O O . THR A 1 108 ? 7.458 4.156 -19.539 1.00 87.94 108 THR A O 1
ATOM 881 N N . ARG A 1 109 ? 9.308 4.680 -20.707 1.00 86.50 109 ARG A N 1
ATOM 882 C CA . ARG A 1 109 ? 8.952 3.860 -21.868 1.00 86.50 109 ARG A CA 1
ATOM 883 C C . ARG A 1 109 ? 8.871 2.384 -21.468 1.00 86.50 109 ARG A C 1
ATOM 885 O O . ARG A 1 109 ? 9.752 1.881 -20.770 1.00 86.50 109 ARG A O 1
ATOM 892 N N . LEU A 1 110 ? 7.867 1.683 -21.990 1.00 89.06 110 LEU A N 1
ATOM 893 C CA . LEU A 1 110 ? 7.762 0.229 -21.867 1.00 89.06 110 LEU A CA 1
ATOM 894 C C . LEU A 1 110 ? 8.927 -0.500 -22.570 1.00 89.06 110 LEU A C 1
ATOM 896 O O . LEU A 1 110 ? 9.670 0.071 -23.376 1.00 89.06 110 LEU A O 1
ATOM 900 N N . GLY A 1 111 ? 9.103 -1.777 -22.236 1.00 88.94 111 GLY A N 1
ATOM 901 C CA . GL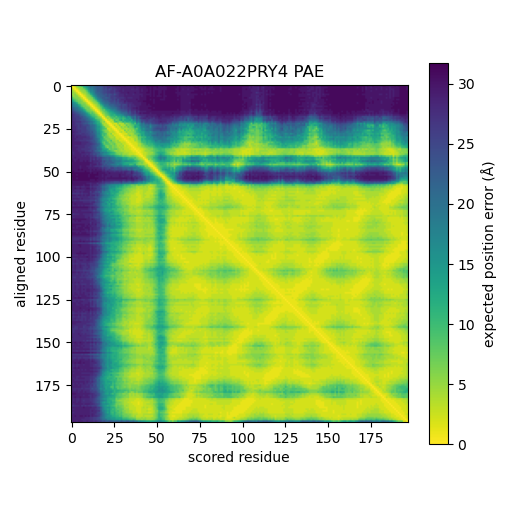Y A 1 111 ? 10.169 -2.642 -22.746 1.00 88.94 111 GLY A CA 1
ATOM 902 C C . GLY A 1 111 ? 11.518 -2.488 -22.036 1.00 88.94 111 GLY A C 1
ATOM 903 O O . GLY A 1 111 ? 12.484 -3.148 -22.413 1.00 88.94 111 GLY A O 1
ATOM 904 N N . LEU A 1 112 ? 11.613 -1.634 -21.013 1.00 91.06 112 LEU A N 1
ATOM 905 C CA . LEU A 1 112 ? 12.765 -1.629 -20.111 1.00 91.06 112 LEU A CA 1
ATOM 906 C C . LEU A 1 112 ? 12.705 -2.851 -19.190 1.00 91.06 112 LEU A C 1
ATOM 908 O O . LEU A 1 112 ? 11.628 -3.242 -18.748 1.00 91.06 112 LEU A O 1
ATOM 912 N N . ASN A 1 113 ? 13.862 -3.440 -18.887 1.00 94.62 113 ASN A N 1
ATOM 913 C CA . ASN A 1 113 ? 13.964 -4.542 -17.932 1.00 94.62 113 ASN A CA 1
ATOM 914 C C . ASN A 1 113 ? 13.871 -4.004 -16.498 1.00 94.62 113 ASN A C 1
ATOM 916 O O . ASN A 1 113 ? 14.878 -3.877 -15.803 1.00 94.62 113 ASN A O 1
ATOM 920 N N . THR A 1 114 ? 12.664 -3.613 -16.109 1.00 95.38 114 THR A N 1
ATOM 921 C CA . THR A 1 114 ? 12.336 -3.047 -14.804 1.00 95.38 114 THR A CA 1
ATOM 922 C C . THR A 1 114 ? 11.428 -3.997 -14.047 1.00 95.38 114 THR A C 1
ATOM 924 O O . THR A 1 114 ? 10.564 -4.653 -14.628 1.00 95.38 114 THR A O 1
ATOM 927 N N . SER A 1 115 ? 11.592 -4.063 -12.733 1.00 96.62 115 SER A N 1
ATOM 928 C CA . SER A 1 115 ? 10.771 -4.912 -11.875 1.00 96.62 115 SER A CA 1
ATOM 929 C C . SER A 1 115 ? 10.432 -4.210 -10.572 1.00 96.62 115 SER A C 1
ATOM 931 O O . SER A 1 115 ? 11.075 -3.236 -10.164 1.00 96.62 115 SER A O 1
ATOM 933 N N . ALA A 1 116 ? 9.380 -4.698 -9.923 1.00 97.12 116 ALA A N 1
ATOM 934 C CA . ALA A 1 116 ? 9.016 -4.255 -8.596 1.00 97.12 116 ALA A CA 1
ATOM 935 C C . ALA A 1 116 ? 8.430 -5.390 -7.756 1.00 97.12 116 ALA A C 1
ATOM 937 O O . ALA A 1 116 ? 7.689 -6.245 -8.243 1.00 97.12 116 ALA A O 1
ATOM 938 N N . VAL A 1 117 ? 8.727 -5.329 -6.461 1.00 97.62 117 VAL A N 1
ATOM 939 C CA . VAL A 1 117 ? 8.083 -6.102 -5.404 1.00 97.62 117 VAL A CA 1
ATOM 940 C C . VAL A 1 117 ? 7.277 -5.138 -4.548 1.00 97.62 117 VAL A C 1
ATOM 942 O O . VAL A 1 117 ? 7.801 -4.125 -4.082 1.00 97.62 117 VAL A O 1
ATOM 945 N N . ILE A 1 118 ? 6.008 -5.458 -4.322 1.00 97.38 118 ILE A N 1
ATOM 946 C CA . ILE A 1 118 ? 5.097 -4.678 -3.489 1.00 97.38 118 ILE A CA 1
ATOM 947 C C . ILE A 1 118 ? 4.613 -5.561 -2.348 1.00 97.38 118 ILE A C 1
ATOM 949 O O . ILE A 1 118 ? 4.078 -6.640 -2.589 1.00 97.38 118 ILE A O 1
ATOM 953 N N . CYS A 1 119 ? 4.731 -5.073 -1.119 1.00 97.19 119 CYS A N 1
ATOM 954 C CA . CYS A 1 119 ? 4.276 -5.744 0.092 1.00 97.19 119 CYS A CA 1
ATOM 955 C C . CYS A 1 119 ? 3.294 -4.850 0.853 1.00 97.19 119 CYS A C 1
ATOM 957 O O . CYS A 1 119 ? 3.647 -3.747 1.266 1.00 97.19 119 CYS A O 1
ATOM 959 N N . VAL A 1 120 ? 2.086 -5.345 1.114 1.00 97.44 120 VAL A N 1
ATOM 960 C CA . VAL A 1 120 ? 1.164 -4.751 2.093 1.00 97.44 120 VAL A CA 1
ATOM 961 C C . VAL A 1 120 ? 1.399 -5.449 3.423 1.00 97.44 120 VAL A C 1
ATOM 963 O O . VAL A 1 120 ? 1.363 -6.681 3.479 1.00 97.44 120 VAL A O 1
ATOM 966 N N . ARG A 1 121 ? 1.649 -4.687 4.493 1.00 96.81 121 ARG A N 1
ATOM 967 C CA . ARG A 1 121 ? 2.009 -5.251 5.800 1.00 96.81 121 ARG A CA 1
ATOM 968 C C . ARG A 1 121 ? 1.246 -4.635 6.968 1.00 96.81 121 ARG A C 1
ATOM 970 O O . ARG A 1 121 ? 0.955 -3.441 6.947 1.00 96.81 121 ARG A O 1
ATOM 977 N N . ASP A 1 122 ? 1.004 -5.459 7.989 1.00 96.12 122 ASP A N 1
ATOM 978 C CA . ASP A 1 122 ? 0.683 -5.067 9.360 1.00 96.12 122 ASP A CA 1
ATOM 979 C C . ASP A 1 122 ? 1.964 -4.966 10.207 1.00 96.12 122 ASP A C 1
ATOM 981 O O . ASP A 1 122 ? 2.377 -5.948 10.836 1.00 96.12 122 ASP A O 1
ATOM 985 N N . LYS A 1 123 ? 2.616 -3.793 10.235 1.00 95.62 123 LYS A N 1
ATOM 986 C CA . LYS A 1 123 ? 3.920 -3.630 10.918 1.00 95.62 123 LYS A CA 1
ATOM 987 C C . LYS A 1 123 ? 3.838 -3.613 12.447 1.00 95.62 123 LYS A C 1
ATOM 989 O O . LYS A 1 123 ? 4.856 -3.400 13.101 1.00 95.62 123 LYS A O 1
ATOM 994 N N . ARG A 1 124 ? 2.668 -3.866 13.041 1.00 94.50 124 ARG A N 1
ATOM 995 C CA . ARG A 1 124 ? 2.583 -4.180 14.479 1.00 94.50 124 ARG A CA 1
ATOM 996 C C . ARG A 1 124 ? 3.239 -5.524 14.800 1.00 94.50 124 ARG A C 1
ATOM 998 O O . ARG A 1 124 ? 3.652 -5.748 15.934 1.00 94.50 124 ARG A O 1
ATOM 1005 N N . HIS A 1 125 ? 3.366 -6.405 13.806 1.00 94.75 125 HIS A N 1
ATOM 1006 C CA . HIS A 1 125 ? 4.104 -7.655 13.931 1.00 94.75 125 HIS A CA 1
ATOM 1007 C C . HIS A 1 125 ? 5.602 -7.426 13.703 1.00 94.75 125 HIS A C 1
ATOM 1009 O O . HIS A 1 125 ? 6.014 -6.888 12.677 1.00 94.75 125 HIS A O 1
ATOM 1015 N N . ASN A 1 126 ? 6.427 -7.899 14.640 1.00 91.50 126 ASN A N 1
ATOM 1016 C CA . ASN A 1 126 ? 7.886 -7.768 14.553 1.00 91.50 126 ASN A CA 1
ATOM 1017 C C . ASN A 1 126 ? 8.506 -8.668 13.473 1.00 91.50 126 ASN A C 1
ATOM 1019 O O . ASN A 1 126 ? 9.550 -8.338 12.912 1.00 91.50 126 ASN A O 1
ATOM 1023 N N . LYS A 1 127 ? 7.898 -9.828 13.196 1.00 96.94 127 LYS A N 1
ATOM 1024 C CA . LYS A 1 127 ? 8.392 -10.759 12.176 1.00 96.94 127 LYS A CA 1
ATOM 1025 C C . LYS A 1 127 ? 7.818 -10.389 10.815 1.00 96.94 127 LYS A C 1
ATOM 1027 O O . LYS A 1 127 ? 6.616 -10.183 10.680 1.00 96.94 127 LYS A O 1
ATOM 1032 N N . PHE A 1 128 ? 8.675 -10.386 9.794 1.00 94.12 128 PHE A N 1
ATOM 1033 C CA . PHE A 1 128 ? 8.277 -10.054 8.425 1.00 94.12 128 PHE A CA 1
ATOM 1034 C C . PHE A 1 128 ? 7.112 -10.922 7.931 1.00 94.12 128 PHE A C 1
ATOM 1036 O O . PHE A 1 128 ? 6.122 -10.388 7.439 1.00 94.12 128 PHE A O 1
ATOM 1043 N N . HIS A 1 129 ? 7.216 -12.242 8.096 1.00 95.19 129 HIS A N 1
ATOM 1044 C CA . HIS A 1 129 ? 6.197 -13.180 7.623 1.00 95.19 129 HIS A CA 1
ATOM 1045 C C . HIS A 1 129 ? 4.846 -12.960 8.305 1.00 95.19 129 HIS A C 1
ATOM 1047 O O . HIS A 1 129 ? 3.831 -12.899 7.620 1.00 95.19 129 HIS A O 1
ATOM 1053 N N . ASP A 1 130 ? 4.850 -12.748 9.621 1.0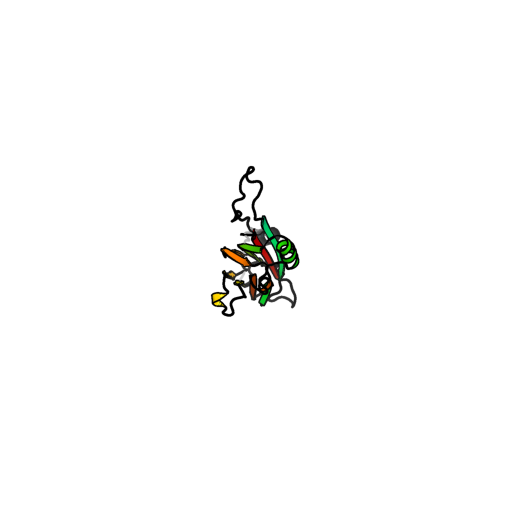0 95.56 130 ASP A N 1
ATOM 1054 C CA . ASP A 1 130 ? 3.633 -12.496 10.399 1.00 95.56 130 ASP A CA 1
ATOM 1055 C C . ASP A 1 130 ? 2.987 -11.151 10.021 1.00 95.56 130 ASP A C 1
ATOM 1057 O O . ASP A 1 130 ? 1.775 -10.990 10.113 1.00 95.56 130 ASP A O 1
ATOM 1061 N N . SER A 1 131 ? 3.788 -10.181 9.567 1.00 96.00 131 SER A N 1
ATOM 1062 C CA . SER A 1 131 ? 3.287 -8.879 9.123 1.00 96.00 131 SER A CA 1
ATOM 1063 C C . SER A 1 131 ? 2.660 -8.901 7.726 1.00 96.00 131 SER A C 1
ATOM 1065 O O . SER A 1 131 ? 2.013 -7.929 7.356 1.00 96.00 131 SER A O 1
ATOM 1067 N N . LEU A 1 132 ? 2.862 -9.936 6.907 1.00 95.94 132 LEU A N 1
ATOM 1068 C CA . LEU A 1 132 ? 2.511 -9.884 5.487 1.00 95.94 132 LEU A CA 1
ATOM 1069 C C . LEU A 1 132 ? 1.001 -10.061 5.253 1.00 95.94 132 LEU A C 1
ATOM 1071 O O . LEU A 1 132 ? 0.425 -11.087 5.595 1.00 95.94 132 LEU A O 1
ATOM 1075 N N . LEU A 1 133 ? 0.372 -9.079 4.603 1.00 95.69 133 LEU A N 1
ATOM 1076 C CA . LEU A 1 133 ? -1.047 -9.112 4.215 1.00 95.69 133 LEU A CA 1
ATOM 1077 C C . LEU A 1 133 ? -1.243 -9.392 2.720 1.00 95.69 133 LEU A C 1
ATOM 1079 O O . LEU A 1 133 ? -2.303 -9.845 2.295 1.00 95.69 133 LEU A O 1
ATOM 1083 N N . GLY A 1 134 ? -0.235 -9.087 1.907 1.00 95.06 134 GLY A N 1
ATOM 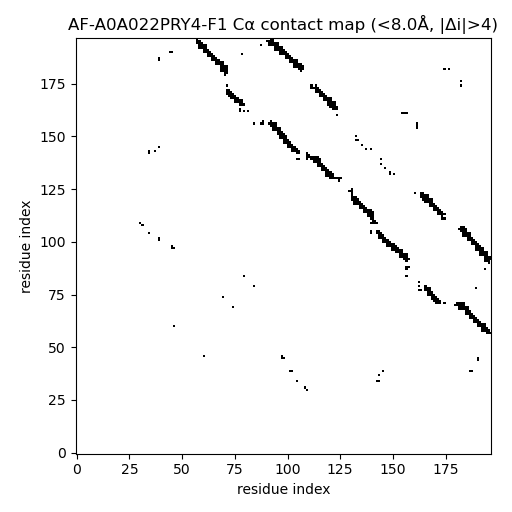1084 C CA . GLY A 1 134 ? -0.225 -9.359 0.476 1.00 95.06 134 GLY A CA 1
ATOM 1085 C C . GLY A 1 134 ? 1.124 -9.003 -0.130 1.00 95.06 134 GLY A C 1
ATOM 1086 O O . GLY A 1 134 ? 1.768 -8.053 0.314 1.00 95.06 134 GLY A O 1
ATOM 1087 N N . ILE A 1 135 ? 1.540 -9.767 -1.135 1.00 96.19 135 ILE A N 1
ATOM 1088 C CA . ILE A 1 135 ? 2.768 -9.531 -1.891 1.00 96.19 135 ILE A CA 1
ATOM 1089 C C . ILE A 1 135 ? 2.505 -9.743 -3.376 1.00 96.19 135 ILE A C 1
ATOM 1091 O O . ILE A 1 135 ? 1.771 -10.657 -3.751 1.00 96.19 135 ILE A O 1
ATOM 1095 N N . VAL A 1 136 ? 3.117 -8.913 -4.213 1.00 96.50 136 VAL A N 1
ATOM 1096 C CA . VAL A 1 136 ? 3.254 -9.189 -5.641 1.00 96.50 136 VAL A CA 1
ATOM 1097 C C . VAL A 1 136 ? 4.670 -8.846 -6.071 1.00 96.50 136 VAL A C 1
ATOM 1099 O O . VAL A 1 136 ? 5.235 -7.847 -5.629 1.00 96.50 136 VAL A O 1
ATOM 1102 N N . GLU A 1 137 ? 5.228 -9.674 -6.936 1.00 96.62 137 GLU A N 1
ATOM 1103 C CA . GLU A 1 137 ? 6.472 -9.411 -7.645 1.00 96.62 137 GLU A CA 1
ATOM 1104 C C . GLU A 1 137 ? 6.169 -9.521 -9.132 1.00 96.62 137 GLU A C 1
ATOM 1106 O O . GLU A 1 137 ? 5.538 -10.485 -9.569 1.00 96.62 137 GLU A O 1
ATOM 1111 N N . SER A 1 138 ? 6.555 -8.510 -9.901 1.00 96.75 138 SER A N 1
ATOM 1112 C CA . SER A 1 138 ? 6.348 -8.520 -11.343 1.00 96.75 138 SER A CA 1
ATOM 1113 C C . SER A 1 138 ? 7.341 -7.615 -12.050 1.00 96.75 138 SER A C 1
ATOM 1115 O O . SER A 1 138 ? 7.832 -6.626 -11.500 1.00 96.75 138 SER A O 1
ATOM 1117 N N . SER A 1 139 ? 7.578 -7.938 -13.317 1.00 95.81 139 SER A N 1
ATOM 1118 C CA . SER A 1 139 ? 8.144 -6.991 -14.265 1.00 95.81 139 SER A CA 1
ATOM 1119 C C . SER A 1 139 ? 7.177 -5.823 -14.493 1.00 95.81 139 SER A C 1
ATOM 1121 O O . SER A 1 139 ? 5.956 -6.007 -14.459 1.00 95.81 139 SER A O 1
ATOM 1123 N N . LEU A 1 140 ? 7.734 -4.639 -14.737 1.00 95.25 140 LEU A N 1
ATOM 1124 C CA . LEU A 1 140 ? 7.035 -3.445 -15.219 1.00 95.25 140 LEU A CA 1
ATOM 1125 C C . LEU A 1 140 ? 7.306 -3.201 -16.717 1.00 95.25 140 LEU A C 1
ATOM 1127 O O . LEU A 1 140 ? 6.903 -2.169 -17.253 1.00 95.25 140 LEU A O 1
ATOM 1131 N N . CYS A 1 141 ? 7.975 -4.141 -17.401 1.00 92.56 141 CYS A N 1
ATOM 1132 C CA . CYS A 1 141 ? 8.346 -4.008 -18.811 1.00 92.56 141 CYS A CA 1
ATOM 1133 C C . CYS A 1 141 ? 7.133 -3.866 -19.736 1.00 92.56 141 CYS A C 1
ATOM 1135 O O . CYS A 1 141 ? 7.168 -3.055 -20.657 1.00 92.56 141 CYS A O 1
ATOM 1137 N N . ASP A 1 142 ? 6.059 -4.607 -19.467 1.00 89.75 142 ASP A N 1
ATOM 1138 C CA . ASP A 1 142 ? 4.887 -4.690 -20.348 1.00 89.75 142 ASP A CA 1
ATOM 1139 C C . ASP A 1 142 ? 3.763 -3.731 -19.938 1.00 89.75 142 ASP A C 1
ATOM 1141 O O . ASP A 1 142 ? 2.720 -3.671 -20.590 1.00 89.75 142 ASP A O 1
ATOM 1145 N N . GLY A 1 143 ? 3.967 -2.955 -18.871 1.00 92.31 143 GLY A N 1
ATOM 1146 C CA . GLY A 1 143 ? 3.017 -1.948 -18.422 1.00 92.31 143 GLY A CA 1
ATOM 1147 C C . GLY A 1 143 ? 2.758 -1.949 -16.918 1.00 92.31 143 GLY A C 1
ATOM 1148 O O . GLY A 1 143 ? 3.516 -2.527 -16.136 1.00 92.31 143 GLY A O 1
ATOM 1149 N N . PRO A 1 144 ? 1.689 -1.253 -16.498 1.00 94.88 144 PRO A N 1
ATOM 1150 C CA . PRO A 1 144 ? 1.292 -1.180 -15.104 1.00 94.88 144 PRO A CA 1
ATOM 1151 C C . PRO A 1 144 ? 0.834 -2.529 -14.563 1.00 94.88 144 PRO A C 1
ATOM 1153 O O . PRO A 1 144 ? 0.138 -3.288 -15.237 1.00 94.88 144 PRO A O 1
ATOM 1156 N N . ILE A 1 145 ? 1.130 -2.764 -13.293 1.00 95.62 145 ILE A N 1
ATOM 1157 C CA . ILE A 1 145 ? 0.646 -3.916 -12.537 1.00 95.62 145 ILE A CA 1
ATOM 1158 C C . ILE A 1 145 ? -0.286 -3.432 -11.440 1.00 95.62 145 ILE A C 1
ATOM 1160 O O . ILE A 1 145 ? -0.127 -2.329 -10.918 1.00 95.62 145 ILE A O 1
ATOM 1164 N N . TYR A 1 146 ? -1.245 -4.263 -11.051 1.00 95.69 146 TYR A N 1
ATOM 1165 C CA . TYR A 1 146 ? -2.040 -4.010 -9.861 1.00 95.69 146 TYR A CA 1
ATOM 1166 C C . TYR A 1 146 ? -2.469 -5.315 -9.204 1.00 95.69 146 TYR A C 1
ATOM 1168 O O . TYR A 1 146 ? -2.591 -6.350 -9.857 1.00 95.69 146 TYR A O 1
ATOM 1176 N N . PHE A 1 147 ? -2.742 -5.255 -7.908 1.00 95.12 147 PHE A N 1
ATOM 1177 C CA . PHE A 1 147 ? -3.364 -6.345 -7.172 1.00 95.12 147 PHE A CA 1
ATOM 1178 C C . PHE A 1 147 ? -4.332 -5.798 -6.129 1.00 95.12 147 PHE A C 1
ATOM 1180 O O . PHE A 1 147 ? -4.329 -4.613 -5.791 1.00 95.12 147 PHE A O 1
ATOM 1187 N N . SER A 1 148 ? -5.202 -6.678 -5.645 1.00 95.06 148 SER A N 1
ATOM 1188 C CA . SER A 1 148 ? -6.136 -6.388 -4.560 1.00 95.06 148 SER A CA 1
ATOM 1189 C C . SER A 1 148 ? -5.938 -7.419 -3.459 1.00 95.06 148 SER A C 1
ATOM 1191 O O . SER A 1 148 ? -5.866 -8.611 -3.749 1.00 95.06 148 SER A O 1
ATOM 1193 N N . CYS A 1 149 ? -5.867 -6.977 -2.209 1.00 93.75 149 CYS A N 1
ATOM 1194 C CA . CYS A 1 149 ? -5.918 -7.853 -1.047 1.00 93.75 149 CYS A CA 1
ATOM 1195 C C . CYS A 1 149 ? -7.089 -7.466 -0.138 1.00 93.75 149 CYS A C 1
ATOM 1197 O O . CYS A 1 149 ? -7.562 -6.323 -0.135 1.00 93.75 149 CYS A O 1
ATOM 1199 N N . PHE A 1 150 ? -7.563 -8.442 0.635 1.00 94.25 150 PHE A N 1
ATOM 1200 C CA . PHE A 1 150 ? -8.737 -8.322 1.500 1.00 94.25 150 PHE A CA 1
ATOM 1201 C C . PHE A 1 150 ? -8.358 -8.725 2.928 1.00 94.25 150 PHE A C 1
ATOM 1203 O O . PHE A 1 150 ? -8.696 -9.827 3.357 1.00 94.25 150 PHE A O 1
ATOM 1210 N N . PRO A 1 151 ? -7.615 -7.874 3.662 1.00 91.50 151 PRO A N 1
ATOM 1211 C CA . PRO A 1 151 ? -7.053 -8.261 4.953 1.00 91.50 151 PRO A CA 1
ATOM 1212 C C . PRO A 1 151 ? -8.107 -8.643 6.000 1.00 91.50 151 PRO A C 1
ATOM 1214 O O . PRO A 1 151 ? -7.837 -9.479 6.853 1.00 91.50 151 PRO A O 1
ATOM 1217 N N . ASN A 1 152 ? -9.297 -8.033 5.927 1.00 90.44 152 ASN A N 1
ATOM 1218 C CA . ASN A 1 152 ? -10.466 -8.358 6.747 1.00 90.44 152 ASN A CA 1
ATOM 1219 C C . ASN A 1 152 ? -10.175 -8.387 8.261 1.00 90.44 152 ASN A C 1
ATOM 1221 O O . ASN A 1 152 ? -10.522 -9.341 8.958 1.00 90.44 152 ASN A O 1
ATOM 1225 N N . PHE A 1 153 ? -9.527 -7.335 8.771 1.00 90.88 153 PHE A N 1
ATOM 1226 C CA . PHE A 1 153 ? -9.240 -7.185 10.199 1.00 90.88 153 PHE A CA 1
ATOM 1227 C C . PHE A 1 153 ? -9.665 -5.818 10.739 1.00 90.88 153 PHE A C 1
ATOM 1229 O O . PHE A 1 153 ? -9.793 -4.832 10.003 1.00 90.88 153 PHE A O 1
ATOM 1236 N N . THR A 1 154 ? -9.868 -5.773 12.055 1.00 94.56 154 THR A N 1
ATOM 1237 C CA . THR A 1 154 ? -10.306 -4.587 12.793 1.00 94.56 154 THR A CA 1
ATOM 1238 C C . THR A 1 154 ? -9.175 -4.040 13.655 1.00 94.56 154 THR A C 1
ATOM 1240 O O . THR A 1 154 ? -8.457 -4.779 14.324 1.00 94.56 154 THR A O 1
ATOM 1243 N N . LEU A 1 155 ? -9.051 -2.721 13.660 1.00 95.19 155 LEU A N 1
ATOM 1244 C CA . LEU A 1 155 ? -8.131 -1.935 14.462 1.00 95.19 155 LEU A CA 1
ATOM 1245 C C . LEU A 1 155 ? -8.926 -1.081 15.445 1.00 95.19 155 LEU A C 1
ATOM 1247 O O . LEU A 1 155 ? -9.957 -0.508 15.084 1.00 95.19 155 LEU A O 1
ATOM 1251 N N . SER A 1 156 ? -8.434 -0.954 16.675 1.00 95.75 156 SER A N 1
ATOM 1252 C CA . SER A 1 156 ? -8.952 0.069 17.582 1.00 95.75 156 SER A CA 1
ATOM 1253 C C . SER A 1 156 ? -8.449 1.437 17.137 1.00 95.75 156 SER A C 1
ATOM 1255 O O . SER A 1 156 ? -7.259 1.618 16.884 1.00 95.75 156 SER A O 1
ATOM 1257 N N . LEU A 1 157 ? -9.338 2.427 17.095 1.00 95.94 157 LEU A N 1
ATOM 1258 C CA . LEU A 1 157 ? -8.954 3.812 16.846 1.00 95.94 157 LEU A CA 1
ATOM 1259 C C . LEU A 1 157 ? -8.135 4.391 18.008 1.00 95.94 157 LEU A C 1
ATOM 1261 O O . LEU A 1 157 ? -7.411 5.356 17.802 1.00 95.94 157 LEU A O 1
ATOM 1265 N N . THR A 1 158 ? -8.198 3.799 19.203 1.00 94.12 158 THR A N 1
ATOM 1266 C CA . THR A 1 158 ? -7.376 4.194 20.360 1.00 94.12 158 THR A CA 1
ATOM 1267 C C . THR A 1 158 ? -6.033 3.466 20.441 1.00 94.12 158 THR A C 1
ATOM 1269 O O . THR A 1 158 ? -5.249 3.763 21.339 1.00 94.12 158 THR A O 1
ATOM 1272 N N . ASP A 1 159 ? -5.749 2.531 19.525 1.00 94.56 159 ASP A N 1
ATOM 1273 C CA . ASP A 1 159 ? -4.474 1.808 19.493 1.00 94.56 159 ASP A CA 1
ATOM 1274 C C . ASP A 1 159 ? -3.319 2.796 19.219 1.00 94.56 159 ASP A C 1
ATOM 1276 O O . ASP A 1 159 ? -3.325 3.471 18.181 1.00 94.56 159 ASP A O 1
ATOM 1280 N N . PRO A 1 160 ? -2.311 2.901 20.107 1.00 93.50 160 PRO A N 1
ATOM 1281 C CA . PRO A 1 160 ? -1.170 3.791 19.893 1.00 93.50 160 PRO A CA 1
ATOM 1282 C C . PRO A 1 160 ? -0.346 3.413 18.653 1.00 93.50 160 PRO A C 1
ATOM 1284 O O . PRO A 1 160 ? 0.324 4.267 18.074 1.00 93.50 160 PRO A O 1
ATOM 1287 N N . THR A 1 161 ? -0.415 2.155 18.213 1.00 94.50 161 THR A N 1
ATOM 1288 C CA . THR A 1 161 ? 0.320 1.628 17.056 1.00 94.50 161 THR A CA 1
ATOM 1289 C C . THR A 1 161 ? -0.469 1.698 15.745 1.00 94.50 161 THR A C 1
ATOM 1291 O O . THR A 1 161 ? 0.067 1.357 14.692 1.00 94.50 161 THR A O 1
ATOM 1294 N N . LEU A 1 162 ? -1.709 2.206 15.771 1.00 94.94 162 LEU A N 1
ATOM 1295 C CA . LEU A 1 162 ? -2.623 2.277 14.623 1.00 94.94 162 LEU A CA 1
ATOM 1296 C C . LEU A 1 162 ? -1.976 2.849 13.355 1.00 94.94 162 LEU A C 1
ATOM 1298 O O . LEU A 1 162 ? -2.148 2.305 12.268 1.00 94.94 162 LEU A O 1
ATOM 1302 N N . MET A 1 163 ? -1.211 3.934 13.496 1.00 94.38 163 MET A N 1
ATOM 1303 C CA . MET A 1 163 ? -0.574 4.612 12.360 1.00 94.38 163 MET A CA 1
ATOM 1304 C C . MET A 1 163 ? 0.528 3.778 11.696 1.00 94.38 163 MET A C 1
ATOM 1306 O O . MET A 1 163 ? 0.857 4.010 10.538 1.00 94.38 163 MET A O 1
ATOM 1310 N N . HIS A 1 164 ? 1.089 2.811 12.420 1.00 92.44 164 HIS A N 1
ATOM 1311 C CA . HIS A 1 164 ? 2.100 1.890 11.912 1.00 92.44 164 HIS A CA 1
ATOM 1312 C C . HIS A 1 164 ? 1.504 0.573 11.432 1.00 92.44 164 HIS A C 1
ATOM 1314 O O . HIS A 1 164 ? 2.205 -0.168 10.752 1.00 92.44 164 HIS A O 1
ATOM 1320 N N . ALA A 1 165 ? 0.238 0.288 11.759 1.00 93.94 165 ALA A N 1
ATOM 1321 C CA . ALA A 1 165 ? -0.414 -0.951 11.374 1.00 93.94 165 ALA A CA 1
ATOM 1322 C C . ALA A 1 165 ? -0.337 -1.126 9.863 1.00 93.94 165 ALA A C 1
ATOM 1324 O O . ALA A 1 165 ? 0.397 -1.977 9.391 1.00 93.94 165 ALA A O 1
ATOM 1325 N N . LEU A 1 166 ? -0.992 -0.268 9.086 1.00 95.75 166 LEU A N 1
ATOM 1326 C CA . LEU A 1 166 ? -1.109 -0.502 7.655 1.00 95.75 166 LEU A CA 1
ATOM 1327 C C . LEU A 1 166 ? -0.032 0.231 6.849 1.00 95.75 166 LEU A C 1
ATOM 1329 O O . LEU A 1 166 ? -0.102 1.448 6.661 1.00 95.75 166 LEU A O 1
ATOM 1333 N N . CYS A 1 167 ? 0.943 -0.528 6.349 1.00 96.25 167 CYS A N 1
ATOM 1334 C CA . CYS A 1 167 ? 2.039 -0.000 5.545 1.00 96.25 167 CYS A CA 1
ATOM 1335 C C . CYS A 1 167 ? 2.155 -0.684 4.182 1.00 96.25 167 CYS A C 1
ATOM 1337 O O . CYS A 1 167 ? 1.853 -1.868 4.030 1.00 96.25 167 CYS A O 1
ATOM 1339 N N . LEU A 1 168 ? 2.669 0.071 3.219 1.00 96.94 168 LEU A N 1
ATOM 1340 C CA . LEU A 1 168 ? 3.046 -0.397 1.897 1.00 96.94 168 LEU A CA 1
ATOM 1341 C C . LEU A 1 168 ? 4.560 -0.280 1.744 1.00 96.94 168 LEU A C 1
ATOM 1343 O O . LEU A 1 168 ? 5.102 0.809 1.903 1.00 96.94 168 LEU A O 1
ATOM 1347 N N . ASP A 1 169 ? 5.234 -1.382 1.443 1.00 97.19 169 ASP A N 1
ATOM 1348 C CA . ASP A 1 169 ? 6.663 -1.395 1.145 1.00 97.19 169 ASP A CA 1
ATOM 1349 C C . ASP A 1 169 ? 6.872 -1.804 -0.308 1.00 97.19 169 ASP A C 1
ATOM 1351 O O . ASP A 1 169 ? 6.334 -2.813 -0.763 1.00 97.19 169 ASP A O 1
ATOM 1355 N N . ILE A 1 170 ? 7.636 -1.003 -1.038 1.00 97.44 170 ILE A N 1
ATOM 1356 C CA . ILE A 1 170 ? 7.874 -1.168 -2.468 1.00 97.44 170 ILE A CA 1
ATOM 1357 C C . ILE A 1 170 ? 9.374 -1.200 -2.683 1.00 97.44 170 ILE A C 1
ATOM 1359 O O . ILE A 1 170 ? 10.080 -0.288 -2.261 1.00 97.44 170 ILE A O 1
ATOM 1363 N N . LYS A 1 171 ? 9.852 -2.235 -3.363 1.00 97.25 171 LYS A N 1
ATOM 1364 C CA . LYS A 1 171 ? 11.218 -2.308 -3.869 1.00 97.25 171 LYS A CA 1
ATOM 1365 C C . LYS A 1 171 ? 11.153 -2.339 -5.386 1.00 97.25 171 LYS A C 1
ATOM 1367 O O . LYS A 1 171 ? 10.443 -3.174 -5.932 1.00 97.25 171 LYS A O 1
ATOM 1372 N N . SER A 1 172 ? 11.866 -1.443 -6.050 1.00 95.88 172 SER A N 1
ATOM 1373 C CA . SER A 1 172 ? 11.923 -1.374 -7.512 1.00 95.88 172 SER A CA 1
ATOM 1374 C C . SER A 1 172 ? 13.360 -1.336 -8.007 1.00 95.88 172 SER A C 1
ATOM 1376 O O . SER A 1 172 ? 14.224 -0.787 -7.321 1.00 95.88 172 SER A O 1
ATOM 1378 N N . GLU A 1 173 ? 13.597 -1.944 -9.168 1.00 95.19 173 GLU A N 1
ATOM 1379 C CA . GLU A 1 173 ? 14.925 -2.113 -9.763 1.00 95.19 173 GLU A CA 1
ATOM 1380 C C . GLU A 1 173 ? 14.868 -2.012 -11.298 1.00 95.19 173 GLU A C 1
ATOM 1382 O O . GLU A 1 173 ? 13.823 -2.232 -11.920 1.00 95.19 173 GLU A O 1
ATOM 1387 N N . GLY A 1 174 ? 16.013 -1.700 -11.910 1.00 93.19 174 GLY A N 1
ATOM 1388 C CA . GLY A 1 174 ? 16.209 -1.664 -13.363 1.00 93.19 174 GLY A CA 1
ATOM 1389 C C . GLY A 1 174 ? 15.995 -0.286 -13.995 1.00 93.19 174 GLY A C 1
ATOM 1390 O O . GLY A 1 174 ? 16.065 -0.145 -15.218 1.00 93.19 174 GLY A O 1
ATOM 1391 N N . PHE A 1 175 ? 15.756 0.748 -13.188 1.00 90.94 175 PHE A N 1
ATOM 1392 C CA . PHE A 1 175 ? 15.514 2.110 -13.650 1.00 90.94 175 PHE A CA 1
ATOM 1393 C C . PHE A 1 175 ? 16.809 2.919 -13.664 1.00 90.94 175 PHE A C 1
ATOM 1395 O O . PHE A 1 175 ? 17.030 3.801 -12.846 1.00 90.94 175 PHE A O 1
ATOM 1402 N N . ASN A 1 176 ? 17.657 2.653 -14.658 1.00 88.81 176 ASN A N 1
ATOM 1403 C CA . ASN A 1 176 ? 18.920 3.366 -1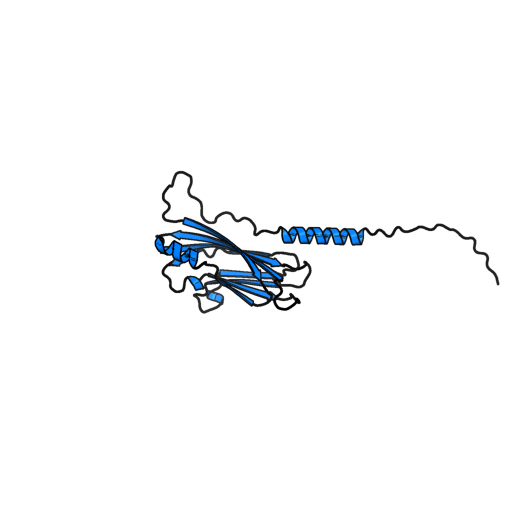4.854 1.00 88.81 176 ASN A CA 1
ATOM 1404 C C . ASN A 1 176 ? 18.703 4.814 -15.352 1.00 88.81 176 ASN A C 1
ATOM 1406 O O . ASN A 1 176 ? 18.924 5.130 -16.523 1.00 88.81 176 ASN A O 1
ATOM 1410 N N . MET A 1 177 ? 18.204 5.679 -14.471 1.00 88.06 177 MET A N 1
ATOM 1411 C CA . MET A 1 177 ? 17.898 7.087 -14.720 1.00 88.06 177 MET A CA 1
ATOM 1412 C C . MET A 1 177 ? 18.724 7.997 -13.806 1.00 88.06 177 MET A C 1
ATOM 1414 O O . MET A 1 177 ? 19.387 7.549 -12.873 1.00 88.06 177 MET A O 1
ATOM 1418 N N . MET A 1 178 ? 18.690 9.304 -14.080 1.00 89.25 178 MET A N 1
ATOM 1419 C CA . MET A 1 178 ? 19.322 10.292 -13.205 1.00 89.25 178 MET A CA 1
ATOM 1420 C C . MET A 1 178 ? 18.774 10.184 -11.778 1.00 89.25 178 MET A C 1
ATOM 1422 O O . MET A 1 178 ? 17.582 9.949 -11.573 1.00 89.25 178 MET A O 1
ATOM 1426 N N . GLN A 1 179 ? 19.645 10.391 -10.791 1.00 85.12 179 GLN A N 1
ATOM 1427 C CA . GLN A 1 179 ? 19.267 10.320 -9.385 1.00 85.12 179 GLN A CA 1
ATOM 1428 C C . GLN A 1 179 ? 18.115 11.287 -9.075 1.00 85.12 179 GLN A C 1
ATOM 1430 O O . GLN A 1 179 ? 18.158 12.458 -9.447 1.00 85.12 179 GLN A O 1
ATOM 1435 N N . GLY A 1 180 ? 17.094 10.787 -8.376 1.00 83.38 180 GLY A N 1
ATOM 1436 C CA . GLY A 1 180 ? 15.901 11.561 -8.028 1.00 83.38 180 GLY A CA 1
ATOM 1437 C C . GLY A 1 180 ? 14.848 11.642 -9.134 1.00 83.38 180 GLY A C 1
ATOM 1438 O O . GLY A 1 180 ? 13.827 12.290 -8.930 1.00 83.38 180 GLY A O 1
ATOM 1439 N N . ALA A 1 181 ? 15.055 10.991 -10.284 1.00 89.44 181 ALA A N 1
ATOM 1440 C CA . ALA A 1 181 ? 14.014 10.879 -11.296 1.00 89.44 181 ALA A CA 1
ATOM 1441 C C . ALA A 1 181 ? 12.819 10.081 -10.754 1.00 89.44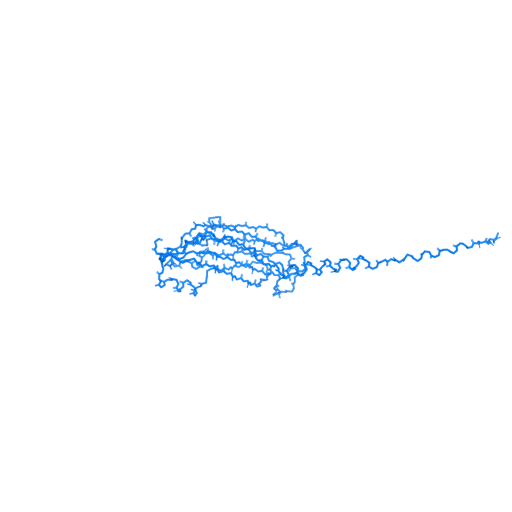 181 ALA A C 1
ATOM 1443 O O . ALA A 1 181 ? 12.975 8.973 -10.246 1.00 89.44 181 ALA A O 1
ATOM 1444 N N . GLU A 1 182 ? 11.625 10.646 -10.896 1.00 90.62 182 GLU A N 1
ATOM 1445 C CA . GLU A 1 182 ? 10.359 9.998 -10.566 1.00 90.62 182 GLU A CA 1
ATOM 1446 C C . GLU A 1 182 ? 9.961 9.051 -11.706 1.00 90.62 182 GLU A C 1
ATOM 1448 O O . GLU A 1 182 ? 9.342 9.438 -12.696 1.00 90.62 182 GLU A O 1
ATOM 1453 N N . ASN A 1 183 ? 10.392 7.800 -11.599 1.00 92.44 183 ASN A N 1
ATOM 1454 C CA . ASN A 1 183 ? 10.334 6.796 -12.663 1.00 92.44 183 ASN A CA 1
ATOM 1455 C C . ASN A 1 183 ? 9.160 5.815 -12.521 1.00 92.44 183 ASN A C 1
ATOM 1457 O O . ASN A 1 183 ? 8.900 5.014 -13.424 1.00 92.44 183 ASN A O 1
ATOM 1461 N N . ILE A 1 184 ? 8.443 5.867 -11.399 1.00 95.00 184 ILE A N 1
ATOM 1462 C CA . ILE A 1 184 ? 7.291 5.015 -11.099 1.00 95.00 184 ILE A CA 1
ATOM 1463 C C . ILE A 1 184 ? 6.180 5.886 -10.516 1.00 95.00 184 ILE A C 1
ATOM 1465 O O . ILE A 1 184 ? 6.437 6.832 -9.782 1.00 95.00 184 ILE A O 1
ATOM 1469 N N . ILE A 1 185 ? 4.930 5.549 -10.807 1.00 95.62 185 ILE A N 1
ATOM 1470 C CA . ILE A 1 185 ? 3.751 6.138 -10.180 1.00 95.62 185 ILE A CA 1
ATOM 1471 C C . ILE A 1 185 ? 3.056 5.045 -9.372 1.00 95.62 185 ILE A C 1
ATOM 1473 O O . ILE A 1 185 ? 2.598 4.039 -9.920 1.00 95.62 185 ILE A O 1
ATOM 1477 N N . LEU A 1 186 ? 2.969 5.257 -8.063 1.00 96.38 186 LEU A N 1
ATOM 1478 C CA . LEU A 1 186 ? 2.149 4.465 -7.161 1.00 96.38 186 LEU A CA 1
ATOM 1479 C C . LEU A 1 186 ? 0.727 5.000 -7.174 1.00 96.38 186 LEU A C 1
ATOM 1481 O O . LEU A 1 186 ? 0.515 6.195 -7.001 1.00 96.38 186 LEU A O 1
ATOM 1485 N N . ILE A 1 187 ? -0.244 4.107 -7.325 1.00 96.12 187 ILE A N 1
ATOM 1486 C CA . ILE A 1 187 ? -1.662 4.404 -7.142 1.00 96.12 187 ILE A CA 1
ATOM 1487 C C . ILE A 1 187 ? -2.208 3.384 -6.155 1.00 96.12 187 ILE A C 1
ATOM 1489 O O . ILE A 1 187 ? -2.051 2.183 -6.360 1.00 96.12 187 ILE A O 1
ATOM 1493 N N . TYR A 1 188 ? -2.863 3.827 -5.091 1.00 95.94 188 TYR A N 1
ATOM 1494 C CA . TYR A 1 188 ? -3.492 2.910 -4.150 1.00 95.94 188 TYR A CA 1
ATOM 1495 C C . TYR A 1 188 ? -4.912 3.346 -3.821 1.00 95.94 188 TYR A C 1
ATOM 1497 O O . TYR A 1 188 ? -5.233 4.532 -3.811 1.00 95.94 188 TYR A O 1
ATOM 1505 N N . ARG A 1 189 ? -5.765 2.365 -3.529 1.00 95.69 189 ARG A N 1
ATOM 1506 C CA . ARG A 1 189 ? -7.135 2.564 -3.062 1.00 95.69 189 ARG A CA 1
ATOM 1507 C C . ARG A 1 189 ? -7.377 1.705 -1.834 1.00 95.69 189 ARG A C 1
ATOM 1509 O O . ARG A 1 189 ? -7.171 0.496 -1.872 1.00 95.69 189 ARG A O 1
ATOM 1516 N N . ILE A 1 190 ? -7.864 2.305 -0.757 1.00 95.06 190 ILE A N 1
ATOM 1517 C CA . ILE A 1 190 ? -8.232 1.591 0.469 1.00 95.06 190 ILE A CA 1
ATOM 1518 C C . ILE A 1 190 ? -9.715 1.771 0.701 1.00 95.06 190 ILE A C 1
ATOM 1520 O O . ILE A 1 190 ? -10.233 2.887 0.633 1.00 95.06 190 ILE A O 1
ATOM 1524 N N . GLN A 1 191 ? -10.380 0.674 1.042 1.00 94.19 191 GLN A N 1
ATOM 1525 C CA . GLN A 1 191 ? -11.753 0.692 1.497 1.00 94.19 191 GLN A CA 1
ATOM 1526 C C . GLN A 1 191 ? -11.852 0.179 2.932 1.00 94.19 191 GLN A C 1
ATOM 1528 O O . GLN A 1 191 ? -11.502 -0.964 3.244 1.00 94.19 191 GLN A O 1
ATOM 1533 N N . TYR A 1 192 ? -12.388 1.017 3.812 1.00 94.56 192 TYR A N 1
ATOM 1534 C CA . TYR A 1 192 ? -12.553 0.701 5.224 1.00 94.56 192 TYR A CA 1
ATOM 1535 C C . TYR A 1 192 ? -13.928 1.120 5.737 1.00 94.56 192 TYR A C 1
ATOM 1537 O O . TYR A 1 192 ? -14.586 1.988 5.161 1.00 94.56 192 TYR A O 1
ATOM 1545 N N . LYS A 1 193 ? -14.360 0.499 6.833 1.00 93.75 193 LYS A N 1
ATOM 1546 C CA . LYS A 1 193 ? -15.515 0.950 7.613 1.00 93.75 193 LYS A CA 1
ATOM 1547 C C . LYS A 1 193 ? -15.049 1.420 8.990 1.00 93.75 193 LYS A C 1
ATOM 1549 O O . LYS A 1 193 ? -14.199 0.778 9.598 1.00 93.75 193 LYS A O 1
ATOM 1554 N N . VAL A 1 194 ? -15.591 2.530 9.475 1.00 94.31 194 VAL A N 1
ATOM 1555 C CA . VAL A 1 194 ? -15.430 2.976 10.870 1.00 94.31 194 VAL A CA 1
ATOM 1556 C C . VAL A 1 194 ? -16.707 2.683 11.632 1.00 94.31 194 VAL A C 1
ATOM 1558 O O . VAL A 1 194 ? -17.776 2.919 11.079 1.00 94.31 194 VAL A O 1
ATOM 1561 N N . MET A 1 195 ? -16.610 2.145 12.848 1.00 93.56 195 MET A N 1
ATOM 1562 C CA . MET A 1 195 ? -17.757 1.639 13.615 1.00 93.56 195 MET A CA 1
ATOM 1563 C C . MET A 1 195 ? -17.555 1.759 15.132 1.00 93.56 195 MET A C 1
ATOM 1565 O O . MET A 1 195 ? -16.450 2.040 15.604 1.00 93.56 195 MET A O 1
ATOM 1569 N N . ASN A 1 196 ? -18.637 1.602 15.897 1.00 89.94 196 ASN A N 1
ATOM 1570 C CA . ASN A 1 196 ? -18.619 1.657 17.366 1.00 89.94 196 ASN A CA 1
ATOM 1571 C C . ASN A 1 196 ? -18.784 0.298 18.051 1.00 89.94 196 ASN A C 1
ATOM 1573 O O . ASN A 1 196 ? -18.430 0.181 19.228 1.00 89.94 196 ASN A O 1
ATOM 1577 N N . THR A 1 197 ? -19.286 -0.692 17.321 1.00 76.38 197 THR A N 1
ATOM 1578 C CA . THR A 1 197 ? -19.501 -2.082 17.736 1.00 76.38 197 THR A CA 1
ATOM 1579 C C . THR A 1 197 ? -19.018 -3.024 16.658 1.00 76.38 197 THR A C 1
ATOM 1581 O O . THR A 1 197 ? -19.000 -2.573 15.495 1.00 76.38 197 THR A O 1
#

Foldseek 3Di:
DDDDDDDDDDPPPPPPDPPVVVVVVVVQVVLLVCLVPDDFDDDDALDDDDDPPPPDDLKDKDKDKDKDFDDAFKDKDFPDDPVVLVVLVVRFFKKWWFKKKKKKWFPDRAQQFKKKKKFKFQVVDVDPVVGTQDIDIDTCRSTMDMDMTTSGDMDTSPPPCVRVGTMMMMHMDRPPDPPPDRGMMMMMMTMMMTHHD

Solvent-accessible surface area (backbone atoms only — not comparable to full-atom values): 11630 Å² total; per-residue (Å²): 136,84,87,86,86,84,84,83,86,74,83,76,75,76,78,79,66,72,57,61,66,52,50,54,50,53,50,50,54,52,49,52,53,50,62,70,69,58,68,81,78,89,73,81,71,86,63,79,78,75,62,104,82,65,92,75,68,77,50,49,80,47,76,50,73,52,73,46,75,33,56,77,37,81,48,77,44,64,75,61,56,67,70,60,51,62,59,44,52,75,80,30,47,32,38,33,42,48,35,39,35,47,28,46,31,58,63,57,76,68,73,44,79,24,36,37,37,40,35,37,29,37,58,78,39,90,47,70,76,79,10,57,62,42,75,51,73,48,68,37,23,93,39,65,48,69,53,74,39,63,72,66,48,77,41,51,58,80,45,90,57,50,69,51,24,46,30,40,39,36,39,36,49,62,72,93,63,66,90,83,46,63,47,31,34,42,35,39,37,39,34,34,36,37,20,70,121

Sequence (197 aa):
MERISRSLSNRYKANHTNSSSNKEIIISENIDNTLQNWKLPSSSSVYKQKGTFEFTSDYIIKTVEEAMPLTEGYNAFQLLSRQLIEQHKRKYKFLHIGMIQVGLKPATRLGLNTSAVICVRDKRHNKFHDSLLGIVESSLCDGPIYFSCFPNFTLSLTDPTLMHALCLDIKSEGFNMMQGAENIILIYRIQYKVMNT

Mean predicted aligned error: 10.38 Å

Radius of gyration: 26.56 Å; Cα contacts (8 Å, |Δi|>4): 340; chains: 1; bounding box: 73×27×97 Å

pLDDT: mean 83.49, std 19.11, range [30.05, 97.62]